Protein AF-A0A662SVP5-F1 (afdb_monomer)

Sequence (171 aa):
MEHVRQPAPNVVELEWSVSGVIDLSAVEENARRVGARVERKGSAATVIYEGKGRAAAYEFTQSRVKARIHLSEPVENLEKLAENQAKIIRDLYLKAAEAPEEPEAERQASEELTSFQKLVVDTARRIWEQEGVPPSARRLARELGYASPTPIYRRAGLSLQQIYQLAGIPS

Solvent-accessible surface area (backbone atoms only — not comparable to full-atom values): 9553 Å² total; per-residue (Å²): 108,78,47,81,46,69,90,42,77,36,34,42,37,37,37,35,59,50,86,41,51,41,40,60,69,43,28,50,52,34,33,51,76,74,71,31,49,72,48,79,58,92,79,32,37,34,39,38,41,83,52,97,63,36,40,36,38,36,38,37,38,47,48,36,41,38,38,41,35,42,43,78,58,66,71,94,51,66,66,65,48,50,55,53,48,53,49,50,44,42,70,57,35,33,70,79,10,52,45,71,80,62,64,90,82,62,86,78,76,80,69,80,66,48,75,64,37,45,51,54,24,54,52,45,33,52,46,26,75,72,67,76,47,85,66,50,59,61,56,50,16,51,76,73,74,36,97,52,40,60,57,49,46,70,71,48,66,47,52,73,66,56,38,28,60,74,36,72,43,89,127

Secondary structure (DSSP, 8-state):
-EEEEEEETTEEEEEEE-SSEE-HHHHHHHHHHTT-EEEEETTEEEEEEEETTEEEEEEE-SSEEEEEEEESS--S-HHHHHHHHHHHIIIIIITTTEE----TTSTTS-S---HHHHHHHHHHHHHHHHHSSPPPHHHHHHHTT-SSSHHIIIII---HHHHHHHHT---

Structure (mmCIF, N/CA/C/O backbone):
data_AF-A0A662SVP5-F1
#
_entry.id   AF-A0A662SVP5-F1
#
loop_
_atom_site.group_PDB
_atom_site.id
_atom_site.type_symbol
_atom_site.label_atom_id
_atom_site.label_alt_id
_atom_site.label_comp_id
_atom_site.label_asym_id
_atom_site.label_entity_id
_atom_site.label_seq_id
_atom_site.pdbx_PDB_ins_code
_atom_site.Cartn_x
_atom_site.Cartn_y
_atom_site.Cartn_z
_atom_site.occupancy
_atom_site.B_iso_or_equiv
_atom_site.auth_seq_id
_atom_site.auth_comp_id
_atom_site.auth_asym_id
_atom_site.auth_atom_id
_atom_site.pdbx_PDB_model_num
ATOM 1 N N . MET A 1 1 ? -18.116 0.691 -0.842 1.00 52.03 1 MET A N 1
ATOM 2 C CA . MET A 1 1 ? -19.151 1.302 0.021 1.00 52.03 1 MET A CA 1
ATOM 3 C C . MET A 1 1 ? -18.741 1.011 1.454 1.00 52.03 1 MET A C 1
ATOM 5 O O . MET A 1 1 ? -18.446 -0.145 1.736 1.00 52.03 1 MET A O 1
ATOM 9 N N . GLU A 1 2 ? -18.601 2.037 2.291 1.00 66.19 2 GLU A N 1
ATOM 10 C CA . GLU A 1 2 ? -18.186 1.888 3.692 1.00 66.19 2 GLU A CA 1
ATOM 11 C C . GLU A 1 2 ? -19.432 1.840 4.583 1.00 66.19 2 GLU A C 1
ATOM 13 O O . GLU A 1 2 ? -20.306 2.701 4.488 1.00 66.19 2 GLU A O 1
ATOM 18 N N . HIS A 1 3 ? -19.533 0.811 5.419 1.00 79.88 3 HIS A N 1
ATOM 19 C CA . HIS A 1 3 ? -20.613 0.628 6.379 1.00 79.88 3 HIS A CA 1
ATOM 20 C C . HIS A 1 3 ? -20.051 0.681 7.795 1.00 79.88 3 HIS A C 1
ATOM 22 O O . HIS A 1 3 ? -19.186 -0.111 8.166 1.00 79.88 3 HIS A O 1
ATOM 28 N N . VAL A 1 4 ? -20.584 1.598 8.601 1.00 84.56 4 VAL A N 1
ATOM 29 C CA . VAL A 1 4 ? -20.254 1.744 10.021 1.00 84.56 4 VAL A CA 1
ATOM 30 C C . VAL A 1 4 ? -21.466 1.336 10.847 1.00 84.56 4 VAL A C 1
ATOM 32 O O . VAL A 1 4 ? -22.580 1.805 10.609 1.00 84.56 4 VAL A O 1
ATOM 35 N N . ARG A 1 5 ? -21.261 0.461 11.831 1.00 85.31 5 ARG A N 1
ATOM 36 C CA . ARG A 1 5 ? -22.298 0.018 12.765 1.00 85.31 5 ARG A CA 1
ATOM 37 C C . ARG A 1 5 ? -21.743 -0.001 14.184 1.00 85.31 5 ARG A C 1
ATOM 39 O O . ARG A 1 5 ? -20.660 -0.516 14.425 1.00 85.31 5 ARG A O 1
ATOM 46 N N . GLN A 1 6 ? -22.514 0.493 15.147 1.00 85.81 6 GLN A N 1
ATOM 47 C CA . GLN A 1 6 ? -22.159 0.449 16.566 1.00 85.81 6 GLN A CA 1
ATOM 48 C C . GLN A 1 6 ? -23.151 -0.451 17.323 1.00 85.81 6 GLN A C 1
ATOM 50 O O . GLN A 1 6 ? -24.180 0.030 17.794 1.00 85.81 6 GLN A O 1
ATOM 55 N N . PRO A 1 7 ? -22.915 -1.776 17.399 1.00 82.25 7 PRO A N 1
ATOM 56 C CA . PRO A 1 7 ? -23.824 -2.699 18.088 1.00 82.25 7 PRO A CA 1
ATOM 57 C C . PRO A 1 7 ? -23.882 -2.498 19.611 1.00 82.25 7 PRO A C 1
ATOM 59 O O . PRO A 1 7 ? -24.862 -2.896 20.235 1.00 82.25 7 PRO A O 1
ATOM 62 N N . ALA A 1 8 ? -22.845 -1.913 20.213 1.00 84.12 8 ALA A N 1
ATOM 63 C CA . ALA A 1 8 ? -22.797 -1.558 21.629 1.00 84.12 8 ALA A CA 1
ATOM 64 C C . ALA A 1 8 ? -21.904 -0.318 21.818 1.00 84.12 8 ALA A C 1
ATOM 66 O O . ALA A 1 8 ? -21.056 -0.068 20.962 1.00 84.12 8 ALA A O 1
ATOM 67 N N . PRO A 1 9 ? -22.011 0.431 22.932 1.00 79.19 9 PRO A N 1
ATOM 68 C CA . PRO A 1 9 ? -21.270 1.685 23.129 1.00 79.19 9 PRO A CA 1
ATOM 69 C C . PRO A 1 9 ? -19.754 1.574 22.892 1.00 79.19 9 PRO A C 1
ATOM 71 O O . PRO A 1 9 ? -19.148 2.471 22.314 1.00 79.19 9 PRO A O 1
ATOM 74 N N . ASN A 1 10 ? -19.172 0.426 23.248 1.00 84.38 10 ASN A N 1
ATOM 75 C CA . ASN A 1 10 ? -17.733 0.157 23.174 1.00 84.38 10 ASN A CA 1
ATOM 76 C C . ASN A 1 10 ? -17.351 -0.828 22.057 1.00 84.38 10 ASN A C 1
ATOM 78 O O . ASN A 1 10 ? -16.223 -1.323 22.025 1.00 84.38 10 ASN A O 1
ATOM 82 N N . VAL A 1 11 ? -18.298 -1.173 21.180 1.00 85.38 11 VAL A N 1
ATOM 83 C CA . VAL A 1 11 ? -18.075 -2.111 20.077 1.00 85.38 11 VAL A CA 1
ATOM 84 C C . VAL A 1 11 ? -18.450 -1.431 18.777 1.00 85.38 11 VAL A C 1
ATOM 86 O O . VAL A 1 11 ? -19.602 -1.047 18.586 1.00 85.38 11 VAL A O 1
ATOM 89 N N . VAL A 1 12 ? -17.480 -1.323 17.878 1.00 86.62 12 VAL A N 1
ATOM 90 C CA . VAL A 1 12 ? -17.667 -0.748 16.546 1.00 86.62 12 VAL A CA 1
ATOM 91 C C . VAL A 1 12 ? -17.381 -1.819 15.506 1.00 86.62 12 VAL A C 1
ATOM 93 O O . VAL A 1 12 ? -16.356 -2.500 15.558 1.00 86.62 12 VAL A O 1
ATOM 96 N N . GLU A 1 13 ? -18.303 -1.974 14.568 1.00 89.06 13 GLU A N 1
ATOM 97 C CA . GLU A 1 13 ? -18.148 -2.795 13.379 1.00 89.06 13 GLU A CA 1
ATOM 98 C C . GLU A 1 13 ? -18.008 -1.878 12.168 1.00 89.06 13 GLU A C 1
ATOM 100 O O . GLU A 1 13 ? -18.826 -0.983 11.945 1.00 89.06 13 GLU A O 1
ATOM 105 N N . LEU A 1 14 ? -16.955 -2.103 11.396 1.00 87.38 14 LEU A N 1
ATOM 106 C CA . LEU A 1 14 ? -16.686 -1.397 10.157 1.00 87.38 14 LEU A CA 1
ATOM 107 C C . LEU A 1 14 ? -16.590 -2.432 9.044 1.00 87.38 14 LEU A C 1
ATOM 109 O O . LEU A 1 14 ? -15.961 -3.474 9.218 1.00 87.38 14 LEU A O 1
ATOM 113 N N . GLU A 1 15 ? -17.189 -2.149 7.903 1.00 87.62 15 GLU A N 1
ATOM 114 C CA . GLU A 1 15 ? -17.035 -2.956 6.699 1.00 87.62 15 GLU A CA 1
ATOM 115 C C . GLU A 1 15 ? -16.744 -2.030 5.530 1.00 87.62 15 GLU A C 1
ATOM 117 O O . GLU A 1 15 ? -17.446 -1.041 5.323 1.00 87.62 15 GLU A O 1
ATOM 122 N N . TRP A 1 16 ? -15.725 -2.358 4.745 1.00 84.94 16 TRP A N 1
ATOM 123 C CA . TRP A 1 16 ? -15.468 -1.656 3.499 1.00 84.94 16 TRP A CA 1
ATOM 124 C C . TRP A 1 16 ? -14.965 -2.600 2.415 1.00 84.94 16 TRP A C 1
ATOM 126 O O . TRP A 1 16 ? -14.350 -3.641 2.660 1.00 84.94 16 TRP A O 1
ATOM 136 N N . SER A 1 17 ? -15.285 -2.230 1.179 1.00 81.31 17 SER A N 1
ATOM 137 C CA . SER A 1 17 ? -14.792 -2.901 -0.021 1.00 81.31 17 SER A CA 1
ATOM 138 C C . SER A 1 17 ? -13.386 -2.409 -0.330 1.00 81.31 17 SER A C 1
ATOM 140 O O . SER A 1 17 ? -13.119 -1.214 -0.209 1.00 81.31 17 SER A O 1
ATOM 142 N N . VAL A 1 18 ? -12.515 -3.312 -0.762 1.00 75.88 18 VAL A N 1
ATOM 143 C CA . VAL A 1 18 ? -11.162 -2.964 -1.206 1.00 75.88 18 VAL A CA 1
ATOM 144 C C . VAL A 1 18 ? -11.133 -3.029 -2.728 1.00 75.88 18 VAL A C 1
ATOM 146 O O . VAL A 1 18 ? -11.745 -3.919 -3.320 1.00 75.88 18 VAL A O 1
ATOM 149 N N . SER A 1 19 ? -10.487 -2.058 -3.370 1.00 66.00 19 SER A N 1
ATOM 150 C CA . SER A 1 19 ? -10.294 -2.059 -4.820 1.00 66.00 19 SER A CA 1
ATOM 151 C C . SER A 1 19 ? -9.188 -3.053 -5.175 1.00 66.00 19 SER A C 1
ATOM 153 O O . SER A 1 19 ? -8.016 -2.763 -4.951 1.00 66.00 19 SER A O 1
ATOM 155 N N . GLY A 1 20 ? -9.567 -4.223 -5.686 1.00 69.00 20 GLY A N 1
ATOM 156 C CA . GLY A 1 20 ? -8.642 -5.272 -6.118 1.00 69.00 20 GLY A CA 1
ATOM 157 C C . GLY A 1 20 ? -8.809 -6.591 -5.365 1.00 69.00 20 GLY A C 1
ATOM 158 O O . GLY A 1 20 ? -9.715 -6.759 -4.544 1.00 69.00 20 GLY A O 1
ATOM 159 N N . VAL A 1 21 ? -7.931 -7.546 -5.682 1.00 75.75 21 VAL A N 1
ATOM 160 C CA . VAL A 1 21 ? -7.889 -8.859 -5.029 1.00 75.75 21 VAL A CA 1
ATOM 161 C C . VAL A 1 21 ? -6.842 -8.828 -3.923 1.00 75.75 21 VAL A C 1
ATOM 163 O O . VAL A 1 21 ? -5.656 -8.640 -4.185 1.00 75.75 21 VAL A O 1
ATOM 166 N N . ILE A 1 22 ? -7.282 -9.031 -2.684 1.00 80.44 22 ILE A N 1
ATOM 167 C CA . ILE A 1 22 ? -6.397 -9.100 -1.522 1.00 80.44 22 ILE A CA 1
ATOM 168 C C . ILE A 1 22 ? -5.687 -10.458 -1.498 1.00 80.44 22 ILE A C 1
ATOM 170 O O . ILE A 1 22 ? -6.337 -11.506 -1.391 1.00 80.44 22 ILE A O 1
ATOM 174 N N . ASP A 1 23 ? -4.354 -10.450 -1.521 1.00 83.00 23 ASP A N 1
ATOM 175 C CA . ASP A 1 23 ? -3.550 -11.631 -1.210 1.00 83.00 23 ASP A CA 1
ATOM 176 C C . ASP A 1 23 ? -3.531 -11.871 0.305 1.00 83.00 23 ASP A C 1
ATOM 178 O O . ASP A 1 23 ? -2.769 -11.273 1.067 1.00 83.00 23 ASP A O 1
ATOM 182 N N . LEU A 1 24 ? -4.377 -12.800 0.749 1.00 84.94 24 LEU A N 1
ATOM 183 C CA . LEU A 1 24 ? -4.489 -13.180 2.157 1.00 84.94 24 LEU A CA 1
ATOM 184 C C . LEU A 1 24 ? -3.170 -13.716 2.744 1.00 84.94 24 LEU A C 1
ATOM 186 O O . LEU A 1 24 ? -2.954 -13.605 3.949 1.00 84.94 24 LEU A O 1
ATOM 190 N N . SER A 1 25 ? -2.277 -14.269 1.920 1.00 85.19 25 SER A N 1
ATOM 191 C CA . SER A 1 25 ? -0.968 -14.763 2.374 1.00 85.19 25 SER A CA 1
ATOM 192 C C . SER A 1 25 ? -0.043 -13.601 2.742 1.00 85.19 25 SER A C 1
ATOM 194 O O . SER A 1 25 ? 0.623 -13.643 3.777 1.00 85.19 25 SER A O 1
ATOM 196 N N . ALA A 1 26 ? -0.061 -12.529 1.946 1.00 82.12 26 ALA A N 1
ATOM 197 C CA . ALA A 1 26 ? 0.668 -11.300 2.242 1.00 82.12 26 ALA A CA 1
ATOM 198 C C . ALA A 1 26 ? 0.097 -10.583 3.481 1.00 82.12 26 ALA A C 1
ATOM 200 O O . ALA A 1 26 ? 0.858 -10.084 4.313 1.00 82.12 26 ALA A O 1
ATOM 201 N N . VAL A 1 27 ? -1.232 -10.595 3.664 1.00 84.00 27 VAL A N 1
ATOM 202 C CA . VAL A 1 27 ? -1.878 -10.090 4.893 1.00 84.00 27 VAL A CA 1
ATOM 203 C C . VAL A 1 27 ? -1.387 -10.847 6.129 1.00 84.00 27 VAL A C 1
ATOM 205 O O . VAL A 1 27 ? -1.035 -10.228 7.135 1.00 84.00 27 VAL A O 1
ATOM 208 N N . GLU A 1 28 ? -1.337 -12.180 6.064 1.00 85.81 28 GLU A N 1
ATOM 209 C CA . GLU A 1 28 ? -0.842 -13.024 7.156 1.00 85.81 28 GLU A CA 1
ATOM 210 C C . GLU A 1 28 ? 0.615 -12.713 7.518 1.00 85.81 28 GLU A C 1
ATOM 212 O O . GLU A 1 28 ? 0.953 -12.607 8.701 1.00 85.81 28 GLU A O 1
ATOM 217 N N . GLU A 1 29 ? 1.478 -12.547 6.515 1.00 83.00 29 GLU A N 1
ATOM 218 C CA . GLU A 1 29 ? 2.883 -12.204 6.728 1.00 83.00 29 GLU A CA 1
ATOM 219 C C . GLU A 1 29 ? 3.028 -10.830 7.395 1.00 83.00 29 GLU A C 1
ATOM 221 O O . GLU A 1 29 ? 3.726 -10.693 8.406 1.00 83.00 29 GLU A O 1
ATOM 226 N N . ASN A 1 30 ? 2.314 -9.828 6.882 1.00 81.12 30 ASN A N 1
ATOM 227 C CA . ASN A 1 30 ? 2.297 -8.480 7.438 1.00 81.12 30 ASN A CA 1
ATOM 228 C C . ASN A 1 30 ? 1.797 -8.460 8.888 1.00 81.12 30 ASN A C 1
ATOM 230 O O . ASN A 1 30 ? 2.395 -7.808 9.747 1.00 81.12 30 ASN A O 1
ATOM 234 N N . ALA A 1 31 ? 0.756 -9.233 9.195 1.00 84.06 31 ALA A N 1
ATOM 235 C CA . ALA A 1 31 ? 0.230 -9.341 10.546 1.00 84.06 31 ALA A CA 1
ATOM 236 C C . ALA A 1 31 ? 1.228 -9.959 11.536 1.00 84.06 31 ALA A C 1
ATOM 238 O O . ALA A 1 31 ? 1.385 -9.448 12.648 1.00 84.06 31 ALA A O 1
ATOM 239 N N . ARG A 1 32 ? 1.983 -10.984 11.122 1.00 82.06 32 ARG A N 1
ATOM 240 C CA . ARG A 1 32 ? 3.058 -11.552 11.954 1.00 82.06 32 ARG A CA 1
ATOM 241 C C . ARG A 1 32 ? 4.174 -10.542 12.227 1.00 82.06 32 ARG A C 1
ATOM 243 O O . ARG A 1 32 ? 4.681 -10.504 13.346 1.00 82.06 32 ARG A O 1
ATOM 250 N N . ARG A 1 33 ? 4.533 -9.698 11.250 1.00 81.50 33 ARG A N 1
ATOM 251 C CA . ARG A 1 33 ? 5.577 -8.661 11.410 1.00 81.50 33 ARG A CA 1
ATOM 252 C C . ARG A 1 33 ? 5.228 -7.627 12.480 1.00 81.50 33 ARG A C 1
ATOM 254 O O . ARG A 1 33 ? 6.119 -7.160 13.181 1.00 81.50 33 ARG A O 1
ATOM 261 N N . VAL A 1 34 ? 3.946 -7.296 12.632 1.00 77.19 34 VAL A N 1
ATOM 262 C CA . VAL A 1 34 ? 3.466 -6.360 13.667 1.00 77.19 34 VAL A CA 1
ATOM 263 C C . VAL A 1 34 ? 3.088 -7.052 14.984 1.00 77.19 34 VAL A C 1
ATOM 265 O O . VAL A 1 34 ? 2.552 -6.409 15.884 1.00 77.19 34 VAL A O 1
ATOM 268 N N . GLY A 1 35 ? 3.365 -8.356 15.111 1.00 79.19 35 GLY A N 1
ATOM 269 C CA . GLY A 1 35 ? 3.079 -9.142 16.313 1.00 79.19 35 GLY A CA 1
ATOM 270 C C . GLY A 1 35 ? 1.594 -9.445 16.533 1.00 79.19 35 GLY A C 1
ATOM 271 O O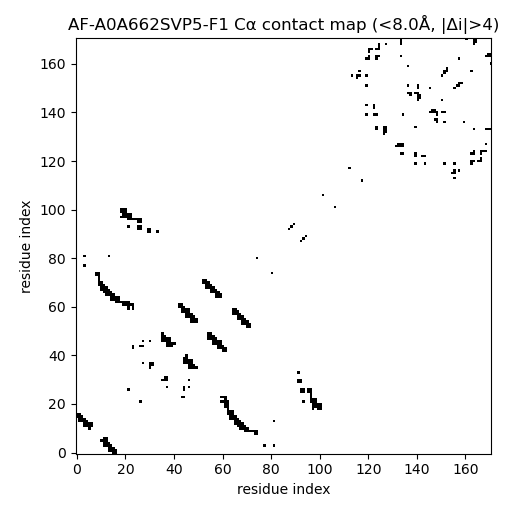 . GLY A 1 35 ? 1.208 -9.795 17.646 1.00 79.19 35 GLY A O 1
ATOM 272 N N . ALA A 1 36 ? 0.755 -9.307 15.502 1.00 84.25 36 ALA A N 1
ATOM 273 C CA . ALA A 1 36 ? -0.654 -9.672 15.571 1.00 84.25 36 ALA A CA 1
ATOM 274 C C . ALA A 1 36 ? -0.839 -11.185 15.379 1.00 84.25 36 ALA A C 1
ATOM 276 O O . ALA A 1 36 ? -0.088 -11.849 14.656 1.00 84.25 36 ALA A O 1
ATOM 277 N N . ARG A 1 37 ? -1.871 -11.742 16.016 1.00 88.00 37 ARG A N 1
ATOM 278 C CA . ARG A 1 37 ? -2.260 -13.141 15.821 1.00 88.00 37 ARG A CA 1
ATOM 279 C C . ARG A 1 37 ? -3.097 -13.249 14.554 1.00 88.00 37 ARG A C 1
ATOM 281 O O . ARG A 1 37 ? -3.911 -12.375 14.285 1.00 88.00 37 ARG A O 1
ATOM 288 N N . VAL A 1 38 ? -2.937 -14.332 13.799 1.00 88.56 38 VAL A N 1
ATOM 289 C CA . VAL A 1 38 ? -3.735 -14.566 12.591 1.00 88.56 38 VAL A CA 1
ATOM 290 C C . VAL A 1 38 ? -4.388 -15.933 12.637 1.00 88.56 38 VAL A C 1
ATOM 292 O O . VAL A 1 38 ? -3.746 -16.919 12.996 1.00 88.56 38 VAL A O 1
ATOM 295 N N . GLU A 1 39 ? -5.659 -15.988 12.260 1.00 90.81 39 GLU A N 1
ATOM 296 C CA . GLU A 1 39 ? -6.429 -17.217 12.109 1.00 90.81 39 GLU A CA 1
ATOM 297 C C . GLU A 1 39 ? -6.966 -17.304 10.683 1.00 90.81 39 GLU A C 1
ATOM 299 O O . GLU A 1 39 ? -7.705 -16.429 10.237 1.00 90.81 39 GLU A O 1
ATOM 304 N N . ARG A 1 40 ? -6.617 -18.368 9.956 1.00 85.12 40 ARG A N 1
ATOM 305 C CA . ARG A 1 40 ? -7.143 -18.610 8.610 1.00 85.12 40 ARG A CA 1
ATOM 306 C C . ARG A 1 40 ? -8.309 -19.589 8.675 1.00 85.12 40 ARG A C 1
ATOM 308 O O . ARG A 1 40 ? -8.165 -20.687 9.215 1.00 85.12 40 ARG A O 1
ATOM 315 N N . LYS A 1 41 ? -9.457 -19.215 8.107 1.00 85.69 41 LYS A N 1
ATOM 316 C CA . LYS A 1 41 ? -10.643 -20.079 7.991 1.00 85.69 41 LYS A CA 1
ATOM 317 C C . LYS A 1 41 ? -11.186 -20.010 6.567 1.00 85.69 41 LYS A C 1
ATOM 319 O O . LYS A 1 41 ? -11.845 -19.050 6.184 1.00 85.69 41 LYS A O 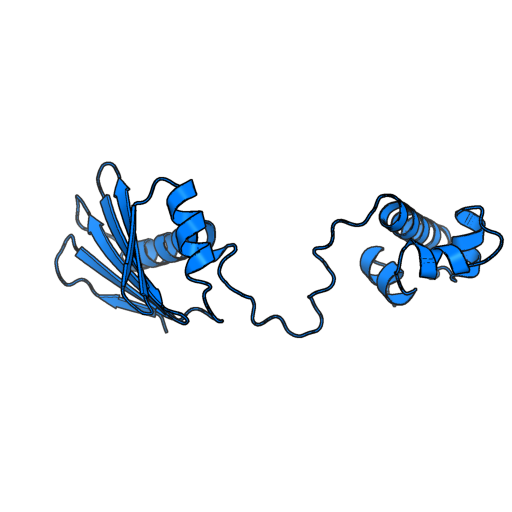1
ATOM 324 N N . GLY A 1 42 ? -10.906 -21.045 5.774 1.00 84.44 42 GLY A N 1
ATOM 325 C CA . GLY A 1 42 ? -11.346 -21.116 4.379 1.00 84.44 42 GLY A CA 1
ATOM 326 C C . GLY A 1 42 ? -10.793 -19.959 3.540 1.00 84.44 42 GLY A C 1
ATOM 327 O O . GLY A 1 42 ? -9.579 -19.812 3.407 1.00 84.44 42 GLY A O 1
ATOM 328 N N . SER A 1 43 ? -11.693 -19.147 2.981 1.00 83.69 43 SER A N 1
ATOM 329 C CA . SER A 1 43 ? -11.386 -17.991 2.126 1.00 83.69 43 SER A CA 1
ATOM 330 C C . SER A 1 43 ? -11.230 -16.668 2.888 1.00 83.69 43 SER A C 1
ATOM 332 O O . SER A 1 43 ? -11.264 -15.607 2.264 1.00 83.69 43 SER A O 1
ATOM 334 N N . ALA A 1 44 ? -11.106 -16.715 4.216 1.00 89.06 44 ALA A N 1
ATOM 335 C CA . ALA A 1 44 ? -10.918 -15.542 5.058 1.00 89.06 44 ALA A CA 1
ATOM 336 C C . ALA A 1 44 ? -9.687 -15.687 5.964 1.00 89.06 44 ALA A C 1
ATOM 338 O O . ALA A 1 44 ? -9.386 -16.777 6.467 1.00 89.06 44 ALA A O 1
ATOM 339 N N . ALA A 1 45 ? -9.001 -14.568 6.188 1.00 88.88 45 ALA A N 1
ATOM 340 C CA . ALA A 1 45 ? -7.937 -14.432 7.175 1.00 88.88 45 ALA A CA 1
ATOM 341 C C . ALA A 1 45 ? -8.367 -13.419 8.240 1.00 88.88 45 ALA A C 1
ATOM 343 O O . ALA A 1 45 ? -8.670 -12.272 7.924 1.00 88.88 45 ALA A O 1
ATOM 344 N N . THR A 1 46 ? -8.398 -13.828 9.503 1.00 91.81 46 THR A N 1
ATOM 345 C CA . THR A 1 46 ? -8.742 -12.962 10.632 1.00 91.81 46 THR A CA 1
ATOM 346 C C . THR A 1 46 ? -7.476 -12.566 11.378 1.00 91.81 46 THR A C 1
ATOM 348 O O . THR A 1 46 ? -6.826 -13.408 11.994 1.00 91.81 46 THR A O 1
ATOM 351 N N . VAL A 1 47 ? -7.133 -11.283 11.351 1.00 88.38 47 VAL A N 1
ATOM 352 C CA . VAL A 1 47 ? -6.029 -10.701 12.115 1.00 88.38 47 VAL A CA 1
ATOM 353 C C . VAL A 1 47 ? -6.567 -10.146 13.426 1.00 88.38 47 VAL A C 1
ATOM 355 O O . VAL A 1 47 ? -7.432 -9.274 13.436 1.00 88.38 47 VAL A O 1
ATOM 358 N N . ILE A 1 48 ? -6.040 -10.639 14.537 1.00 88.00 48 ILE A N 1
ATOM 359 C CA . ILE A 1 48 ? -6.407 -10.240 15.889 1.00 88.00 48 ILE A CA 1
ATOM 360 C C . ILE A 1 48 ? -5.252 -9.431 16.469 1.00 88.00 48 ILE A C 1
ATOM 362 O O . ILE A 1 48 ? -4.137 -9.931 16.649 1.00 88.00 48 ILE A O 1
ATOM 366 N N . TYR A 1 49 ? -5.538 -8.171 16.769 1.00 83.19 49 TYR A N 1
ATOM 367 C CA . TYR A 1 49 ? -4.628 -7.258 17.436 1.00 83.19 49 TYR A CA 1
ATOM 368 C C . TYR A 1 49 ? -5.130 -6.969 18.851 1.00 83.19 49 TYR A C 1
ATOM 370 O O . TYR A 1 49 ? -6.208 -6.400 19.034 1.00 83.19 49 TYR A O 1
ATOM 378 N N . GLU A 1 50 ? -4.318 -7.314 19.847 1.00 81.00 50 GLU A N 1
ATOM 379 C CA . GLU A 1 50 ? -4.567 -7.013 21.256 1.00 81.00 50 GLU A CA 1
ATOM 380 C C . GLU A 1 50 ? -3.539 -5.982 21.731 1.00 81.00 50 GLU A C 1
ATOM 382 O O . GLU A 1 50 ? -2.356 -6.276 21.897 1.00 81.00 50 GLU A O 1
ATOM 387 N N . GLY A 1 51 ? -3.985 -4.739 21.907 1.00 73.44 51 GLY A N 1
ATOM 388 C CA . GLY A 1 51 ? -3.174 -3.649 22.442 1.00 73.44 51 GLY A CA 1
ATOM 389 C C . GLY A 1 51 ? -3.628 -3.238 23.842 1.00 73.44 51 GLY A C 1
ATOM 390 O O . GLY A 1 51 ? -4.720 -3.580 24.295 1.00 73.44 51 GLY A O 1
ATOM 391 N N . LYS A 1 52 ? -2.813 -2.428 24.528 1.00 61.75 52 LYS A N 1
ATOM 392 C CA . LYS A 1 52 ? -3.209 -1.807 25.803 1.00 61.75 52 LYS A CA 1
ATOM 393 C C . LYS A 1 52 ? -4.393 -0.856 25.561 1.00 61.75 52 LYS A C 1
ATOM 395 O O . LYS A 1 52 ? -4.197 0.236 25.041 1.00 61.75 52 LYS A O 1
ATOM 400 N N . GLY A 1 53 ? -5.607 -1.293 25.904 1.00 67.81 53 GLY A N 1
ATOM 401 C CA . GLY A 1 53 ? -6.843 -0.497 25.817 1.00 67.81 53 GLY A CA 1
ATOM 402 C C . GLY A 1 53 ? -7.704 -0.718 24.567 1.00 67.81 53 GLY A C 1
ATOM 403 O O . GLY A 1 53 ? -8.763 -0.106 24.446 1.00 67.81 53 GLY A O 1
ATOM 404 N N . ARG A 1 54 ? -7.300 -1.597 23.639 1.00 76.12 54 ARG A N 1
ATOM 405 C CA . ARG A 1 54 ? -8.127 -1.948 22.473 1.00 76.12 54 ARG A CA 1
ATOM 406 C C . ARG A 1 54 ? -7.863 -3.369 21.997 1.00 76.12 54 ARG A C 1
ATOM 408 O O . ARG A 1 54 ? -6.707 -3.773 21.877 1.00 76.12 54 ARG A O 1
ATOM 415 N N . ALA A 1 55 ? -8.929 -4.078 21.658 1.00 83.38 55 ALA A N 1
ATOM 416 C CA . ALA A 1 55 ? -8.857 -5.342 20.940 1.00 83.38 55 ALA A CA 1
ATOM 417 C C . ALA A 1 55 ? -9.572 -5.171 19.601 1.00 83.38 55 ALA A C 1
ATOM 419 O O . ALA A 1 55 ? -10.721 -4.734 19.560 1.00 83.38 55 ALA A O 1
ATOM 420 N N . ALA A 1 56 ? -8.893 -5.475 18.503 1.00 85.62 56 ALA A N 1
ATOM 421 C CA . ALA A 1 56 ? -9.461 -5.370 17.169 1.00 85.62 56 ALA A CA 1
ATOM 422 C C . ALA A 1 56 ? -9.286 -6.690 16.425 1.00 85.62 56 ALA A C 1
ATOM 424 O O . ALA A 1 56 ? -8.191 -7.246 16.385 1.00 85.62 56 ALA A O 1
ATOM 425 N N . ALA A 1 57 ? -10.372 -7.170 15.832 1.00 88.25 57 ALA A N 1
ATOM 426 C CA . ALA A 1 57 ? -10.376 -8.307 14.931 1.00 88.25 57 ALA A CA 1
ATOM 427 C C . ALA A 1 57 ? -10.703 -7.805 13.524 1.00 88.25 57 ALA A C 1
ATOM 429 O O . ALA A 1 57 ? -11.768 -7.233 13.297 1.00 88.25 57 ALA A O 1
ATOM 430 N N . TYR A 1 58 ? -9.783 -8.011 12.593 1.00 87.88 58 TYR A N 1
ATOM 431 C CA . TYR A 1 58 ? -9.928 -7.647 11.192 1.00 87.88 58 TYR A CA 1
ATOM 432 C C . TYR A 1 58 ? -10.064 -8.920 10.370 1.00 87.88 58 TYR A C 1
ATOM 434 O O . TYR A 1 58 ? -9.129 -9.707 10.278 1.00 87.88 58 TYR A O 1
ATOM 442 N N . GLU A 1 59 ? -11.229 -9.142 9.789 1.00 90.44 59 GLU A N 1
ATOM 443 C CA . GLU A 1 59 ? -11.484 -10.228 8.858 1.00 90.44 59 GLU A CA 1
ATOM 444 C C . GLU A 1 59 ? -11.261 -9.734 7.429 1.00 90.44 59 GLU A C 1
ATOM 446 O O . GLU A 1 59 ? -11.945 -8.832 6.945 1.00 90.44 59 GLU A O 1
ATOM 451 N N . PHE A 1 60 ? -10.284 -10.334 6.763 1.00 87.00 60 PHE A N 1
ATOM 452 C CA . PHE A 1 60 ? -9.928 -10.080 5.380 1.00 87.00 60 PHE A CA 1
ATOM 453 C C . PHE A 1 60 ? -10.495 -11.187 4.503 1.00 87.00 60 PHE A C 1
ATOM 455 O O . PHE A 1 60 ? -10.258 -12.374 4.736 1.00 87.00 60 PHE A O 1
ATOM 462 N N . THR A 1 61 ? -11.204 -10.784 3.459 1.00 86.31 61 THR A N 1
ATOM 463 C CA . THR A 1 61 ? -11.600 -11.635 2.334 1.00 86.31 61 THR A CA 1
ATOM 464 C C . THR A 1 61 ? -10.973 -11.074 1.062 1.00 86.31 61 THR A C 1
ATOM 466 O O . THR A 1 61 ? -10.399 -9.991 1.086 1.00 86.31 61 THR A O 1
ATOM 469 N N . GLN A 1 62 ? -11.092 -11.767 -0.068 1.00 81.69 62 GLN A N 1
ATOM 470 C CA . GLN A 1 62 ? -10.457 -11.328 -1.316 1.00 81.69 62 GLN A CA 1
ATOM 471 C C . GLN A 1 62 ? -10.870 -9.926 -1.797 1.00 81.69 62 GLN A C 1
ATOM 473 O O . GLN A 1 62 ? -10.111 -9.329 -2.543 1.00 81.69 62 GLN A O 1
ATOM 478 N N . SER A 1 63 ? -12.030 -9.392 -1.403 1.00 81.69 63 SER A N 1
ATOM 479 C CA . SER A 1 63 ? -12.527 -8.090 -1.893 1.00 81.69 63 SER A CA 1
ATOM 480 C C . SER A 1 63 ? -13.105 -7.181 -0.806 1.00 81.69 63 SER A C 1
ATOM 482 O O . SER A 1 63 ? -13.613 -6.092 -1.092 1.00 81.69 63 SER A O 1
ATOM 484 N N . ARG A 1 64 ? -13.072 -7.617 0.457 1.00 85.62 64 ARG A N 1
ATOM 485 C CA . ARG A 1 64 ? -13.644 -6.871 1.583 1.00 85.62 64 ARG A CA 1
ATOM 486 C C . ARG A 1 64 ? -12.835 -7.061 2.844 1.00 85.62 64 ARG A C 1
ATOM 488 O O . ARG A 1 64 ? -12.299 -8.145 3.088 1.00 85.62 64 ARG A O 1
ATOM 495 N N . VAL A 1 65 ? -12.865 -6.026 3.672 1.00 86.69 65 VAL A N 1
ATOM 496 C CA . VAL A 1 65 ? -12.363 -6.068 5.039 1.00 86.69 65 VAL A CA 1
ATOM 497 C C . VAL A 1 65 ? -13.495 -5.730 5.989 1.00 86.69 65 VAL A C 1
ATOM 499 O O . VAL A 1 65 ? -14.228 -4.759 5.789 1.00 86.69 65 VAL A O 1
ATOM 502 N N . LYS A 1 66 ? -13.623 -6.541 7.034 1.00 89.62 66 LYS A N 1
ATOM 503 C CA . LYS A 1 66 ? -14.544 -6.314 8.137 1.00 89.62 66 LYS A CA 1
ATOM 504 C C . LYS A 1 66 ? -13.754 -6.179 9.428 1.00 89.62 66 LYS A C 1
ATOM 506 O O . LYS A 1 66 ? -13.077 -7.110 9.847 1.00 89.62 66 LYS A O 1
ATOM 511 N N . ALA A 1 67 ? -13.845 -5.029 10.077 1.00 86.75 67 ALA A N 1
ATOM 512 C CA . ALA A 1 67 ? -13.238 -4.783 11.373 1.00 86.75 67 ALA A CA 1
ATOM 513 C C . ALA A 1 67 ? -14.295 -4.869 12.473 1.00 86.75 67 ALA A C 1
ATOM 515 O O . ALA A 1 67 ? -15.366 -4.273 12.368 1.00 86.75 67 ALA A O 1
ATOM 516 N N . ARG A 1 68 ? -13.972 -5.557 13.563 1.00 88.44 68 ARG A N 1
ATOM 517 C CA . ARG A 1 68 ? -14.719 -5.517 14.817 1.00 88.44 68 ARG A CA 1
ATOM 518 C C . ARG A 1 68 ? -13.789 -5.060 15.925 1.00 88.44 68 ARG A C 1
ATOM 520 O O . ARG A 1 68 ? -12.801 -5.724 16.234 1.00 88.44 68 ARG A O 1
ATOM 527 N N . ILE A 1 69 ? -14.107 -3.917 16.512 1.00 85.56 69 ILE A N 1
ATOM 528 C CA . ILE A 1 69 ? -13.219 -3.192 17.412 1.00 85.56 69 ILE A CA 1
ATOM 529 C C . ILE A 1 69 ? -13.901 -3.068 18.763 1.00 85.56 69 ILE A C 1
ATOM 531 O O . ILE A 1 69 ? -14.992 -2.515 18.873 1.00 85.56 69 ILE A O 1
ATOM 535 N N . HIS A 1 70 ? -13.233 -3.588 19.782 1.00 84.75 70 HIS A N 1
ATOM 536 C CA . HIS A 1 70 ? -13.588 -3.461 21.182 1.00 84.75 70 HIS A CA 1
ATOM 537 C C . HIS A 1 70 ? -12.692 -2.403 21.821 1.00 84.75 70 HIS A C 1
ATOM 539 O O . HIS A 1 70 ? -11.460 -2.505 21.794 1.00 84.75 70 HIS A O 1
ATOM 545 N N . LEU A 1 71 ? -13.323 -1.386 22.390 1.00 82.69 71 LEU A N 1
ATOM 546 C CA . LEU A 1 71 ? -12.657 -0.228 22.971 1.00 82.69 71 LEU A CA 1
ATOM 547 C C . LEU A 1 71 ? -12.855 -0.213 24.483 1.00 82.69 71 LEU A C 1
ATOM 549 O O . LEU A 1 71 ? -13.869 -0.692 24.990 1.00 82.69 71 LEU A O 1
ATOM 553 N N . SER A 1 72 ? -11.881 0.328 25.210 1.00 80.50 72 SER A N 1
ATOM 554 C CA . SER A 1 72 ? -12.013 0.527 26.656 1.00 80.50 72 SER A CA 1
ATOM 555 C C . SER A 1 72 ? -13.060 1.586 27.007 1.00 80.50 72 SER A C 1
ATOM 557 O O . SER A 1 72 ? -13.680 1.497 28.062 1.00 80.50 72 SER A O 1
ATOM 559 N N . GLU A 1 73 ? -13.270 2.558 26.119 1.00 79.19 73 GLU A N 1
ATOM 560 C CA . GLU A 1 73 ? -14.178 3.689 26.304 1.00 79.19 73 GLU A CA 1
ATOM 561 C C . GLU A 1 73 ? -15.014 3.936 25.035 1.00 79.19 73 GLU A C 1
ATOM 563 O O . GLU A 1 73 ? -14.582 3.562 23.935 1.00 79.19 73 GLU A O 1
ATOM 568 N N . PRO A 1 74 ? -16.202 4.558 25.162 1.00 77.00 74 PRO A N 1
ATOM 569 C CA . PRO A 1 74 ? -17.017 4.941 24.019 1.00 77.00 74 PRO A CA 1
ATOM 570 C C . PRO A 1 74 ? -16.294 5.951 23.125 1.00 77.00 74 PRO A C 1
ATOM 572 O O . PRO A 1 74 ? -15.518 6.786 23.583 1.00 77.00 74 PRO A O 1
ATOM 575 N N . VAL A 1 75 ? -16.589 5.901 21.832 1.00 75.69 75 VAL A N 1
ATOM 576 C CA . VAL A 1 75 ? -15.971 6.775 20.828 1.00 75.69 75 VAL A CA 1
ATOM 577 C C . VAL A 1 75 ? -16.833 8.007 20.630 1.00 75.69 75 VAL A C 1
ATOM 579 O O . VAL A 1 75 ? -18.014 7.881 20.322 1.00 75.69 75 VAL A O 1
ATOM 582 N N . GLU A 1 76 ? -16.233 9.191 20.724 1.00 75.62 76 GLU A N 1
ATOM 583 C CA . GLU A 1 76 ? -16.938 10.455 20.475 1.00 75.62 76 GLU A CA 1
ATOM 584 C C . GLU A 1 76 ? -17.194 10.712 18.981 1.00 75.62 76 GLU A C 1
ATOM 586 O O . GLU A 1 76 ? -18.174 11.357 18.621 1.00 75.62 76 GLU A O 1
ATOM 591 N N . ASN A 1 77 ? -16.329 10.198 18.096 1.00 83.62 77 ASN A N 1
ATOM 592 C CA . ASN A 1 77 ? -16.450 10.361 16.647 1.00 83.62 77 ASN A CA 1
ATOM 593 C C . ASN A 1 77 ? -16.151 9.053 15.888 1.00 83.62 77 ASN A C 1
ATOM 595 O O . ASN A 1 77 ? -14.995 8.651 15.724 1.00 83.62 77 ASN A O 1
ATOM 599 N N . LEU A 1 78 ? -17.217 8.396 15.421 1.00 80.12 78 LEU A N 1
ATOM 600 C CA . LEU A 1 78 ? -17.149 7.129 14.688 1.00 80.12 78 LEU A CA 1
ATOM 601 C C . LEU A 1 78 ? -16.511 7.266 13.299 1.00 80.12 78 LEU A C 1
ATOM 603 O O . LEU A 1 78 ? -15.821 6.345 12.872 1.00 80.12 78 LEU A O 1
ATOM 607 N N . GLU A 1 79 ? -16.695 8.398 12.617 1.00 79.44 79 GLU A N 1
ATOM 608 C CA . GLU A 1 79 ? -16.113 8.650 11.288 1.00 79.44 79 GLU A CA 1
ATOM 609 C C . GLU A 1 79 ? -14.592 8.751 11.383 1.00 79.44 79 GLU A C 1
ATOM 611 O O . GLU A 1 79 ? -13.865 8.034 10.700 1.00 79.44 79 GLU A O 1
ATOM 616 N N . LYS A 1 80 ? -14.097 9.541 12.342 1.00 80.56 80 LYS A N 1
ATOM 617 C CA . LYS A 1 80 ? -12.661 9.659 12.614 1.00 80.56 80 LYS A CA 1
ATOM 618 C C . LYS A 1 80 ? -12.051 8.322 13.037 1.00 80.56 80 LYS A C 1
ATOM 620 O O . LYS A 1 80 ? -10.887 8.046 12.740 1.00 80.56 80 LYS A O 1
ATOM 625 N N . LEU A 1 81 ? -12.798 7.482 13.758 1.00 81.56 81 LEU A N 1
ATOM 626 C CA . LEU A 1 81 ? -12.351 6.120 14.039 1.00 81.56 81 LEU A CA 1
ATOM 627 C C . LEU A 1 81 ? -12.259 5.311 12.742 1.00 81.56 81 LEU A C 1
ATOM 629 O O . LEU A 1 81 ? -11.219 4.704 12.513 1.00 81.56 81 LEU A O 1
ATOM 633 N N . ALA A 1 82 ? -13.293 5.321 11.901 1.00 79.75 82 ALA A N 1
ATOM 634 C CA . ALA A 1 82 ? -13.306 4.589 10.638 1.00 79.75 82 ALA A CA 1
ATOM 635 C C . ALA A 1 82 ? -12.124 4.975 9.732 1.00 79.75 82 ALA A C 1
ATOM 637 O O . ALA A 1 82 ? -11.377 4.091 9.313 1.00 79.75 82 ALA A O 1
ATOM 638 N N . GLU A 1 83 ? -11.867 6.272 9.543 1.00 79.69 83 GLU A N 1
ATOM 639 C CA . GLU A 1 83 ? -10.729 6.782 8.762 1.00 79.69 83 GLU A CA 1
ATOM 640 C C . GLU A 1 83 ? -9.378 6.294 9.304 1.00 79.69 83 GLU A C 1
ATOM 642 O O . GLU A 1 83 ? -8.515 5.822 8.558 1.00 79.69 83 GLU A O 1
ATOM 647 N N . ASN A 1 84 ? -9.189 6.366 10.626 1.00 81.81 84 ASN A N 1
ATOM 648 C CA . ASN A 1 84 ? -7.957 5.901 11.259 1.00 81.81 84 ASN A CA 1
ATOM 649 C C . ASN A 1 84 ? -7.755 4.395 11.072 1.00 81.81 84 ASN A C 1
ATOM 651 O O . ASN A 1 84 ? -6.628 3.945 10.868 1.00 81.81 84 ASN A O 1
ATOM 655 N N . GLN A 1 85 ? -8.831 3.612 11.143 1.00 82.81 85 GLN A N 1
ATOM 656 C CA . GLN A 1 85 ? -8.761 2.164 10.970 1.00 82.81 85 GLN A CA 1
ATOM 657 C C . GLN A 1 85 ? -8.503 1.789 9.515 1.00 82.81 85 GLN A C 1
ATOM 659 O O . GLN A 1 85 ? -7.647 0.944 9.261 1.00 82.81 85 GLN A O 1
ATOM 664 N N . ALA A 1 86 ? -9.143 2.470 8.564 1.00 78.19 86 ALA A N 1
ATOM 665 C CA . ALA A 1 86 ? -8.855 2.316 7.144 1.00 78.19 86 ALA A CA 1
ATOM 666 C C . ALA A 1 86 ? -7.371 2.586 6.851 1.00 78.19 86 ALA A C 1
ATOM 668 O O . ALA A 1 86 ? -6.713 1.777 6.195 1.00 78.19 86 ALA A O 1
ATOM 669 N N . LYS A 1 87 ? -6.809 3.658 7.426 1.00 77.56 87 LYS A N 1
ATOM 670 C CA . LYS A 1 87 ? -5.384 3.981 7.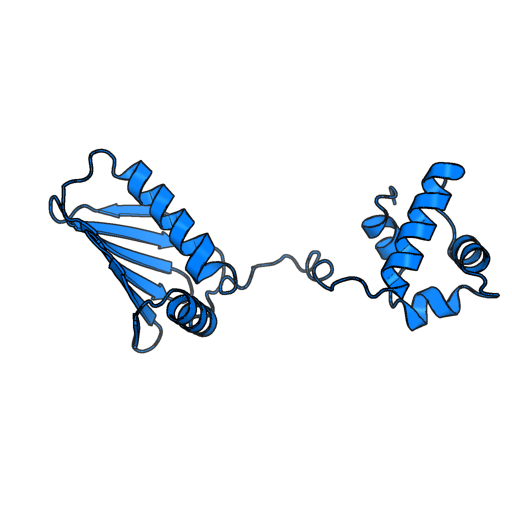291 1.00 77.56 87 LYS A CA 1
ATOM 671 C C . LYS A 1 87 ? -4.475 2.907 7.890 1.00 77.56 87 LYS A C 1
ATOM 673 O O . LYS A 1 87 ? -3.547 2.464 7.223 1.00 77.56 87 LYS A O 1
ATOM 678 N N . ILE A 1 88 ? -4.747 2.458 9.118 1.00 79.88 88 ILE A N 1
ATOM 679 C CA . ILE A 1 88 ? -3.968 1.392 9.771 1.00 79.88 88 ILE A CA 1
ATOM 680 C C . ILE A 1 88 ? -3.989 0.120 8.925 1.00 79.88 88 ILE A C 1
ATOM 682 O O . ILE A 1 88 ? -2.947 -0.500 8.724 1.00 79.88 88 ILE A O 1
ATOM 686 N N . ILE A 1 89 ? -5.161 -0.269 8.422 1.00 80.06 89 ILE A N 1
ATOM 687 C CA . ILE A 1 89 ? -5.291 -1.480 7.619 1.00 80.06 89 ILE A CA 1
ATOM 688 C C . ILE A 1 89 ? -4.529 -1.351 6.305 1.00 80.06 89 ILE A C 1
ATOM 690 O O . ILE A 1 89 ? -3.785 -2.269 5.948 1.00 80.06 89 ILE A O 1
ATOM 694 N N . ARG A 1 90 ? -4.655 -0.207 5.630 1.00 77.25 90 ARG A N 1
ATOM 695 C CA . ARG A 1 90 ? -3.936 0.057 4.388 1.00 77.25 90 ARG A CA 1
ATOM 696 C C . ARG A 1 90 ? -2.423 0.024 4.591 1.00 77.25 90 ARG A C 1
ATOM 698 O O . ARG A 1 90 ? -1.725 -0.705 3.894 1.00 77.25 90 ARG A O 1
ATOM 705 N N . ASP A 1 91 ? -1.932 0.748 5.590 1.00 75.81 91 ASP A N 1
ATOM 706 C CA . ASP A 1 91 ? -0.499 0.932 5.819 1.00 75.81 91 ASP A CA 1
ATOM 707 C C . ASP A 1 91 ? 0.181 -0.320 6.392 1.00 75.81 91 ASP A C 1
ATOM 709 O O . ASP A 1 91 ? 1.339 -0.587 6.058 1.00 75.81 91 ASP A O 1
ATOM 713 N N . LEU A 1 92 ? -0.509 -1.077 7.255 1.00 75.62 92 LEU A N 1
ATOM 714 C CA . LEU A 1 92 ? 0.084 -2.221 7.955 1.00 75.62 92 LEU A CA 1
ATOM 715 C C . LEU A 1 92 ? -0.213 -3.561 7.297 1.00 75.62 92 LEU A C 1
ATOM 717 O O . LEU A 1 92 ? 0.683 -4.395 7.244 1.00 75.62 92 LEU A O 1
ATOM 721 N N . TYR A 1 93 ? -1.442 -3.794 6.834 1.00 73.69 93 TYR A N 1
ATOM 722 C CA . TYR A 1 93 ? -1.867 -5.123 6.387 1.00 73.69 93 TYR A CA 1
ATOM 723 C C . TYR A 1 93 ? -1.974 -5.224 4.865 1.00 73.69 93 TYR A C 1
ATOM 725 O O . TYR A 1 93 ? -1.614 -6.264 4.312 1.00 73.69 93 TYR A O 1
ATOM 733 N N . LEU A 1 94 ? -2.399 -4.152 4.187 1.00 72.88 94 LEU A N 1
ATOM 734 C CA . LEU A 1 94 ? -2.670 -4.169 2.745 1.00 72.88 94 LEU A CA 1
ATOM 735 C C . LEU A 1 94 ? -1.555 -3.600 1.862 1.00 72.88 94 LEU A C 1
ATOM 737 O O . LEU A 1 94 ? -1.545 -3.891 0.672 1.00 72.88 94 LEU A O 1
ATOM 741 N N . LYS A 1 95 ? -0.570 -2.885 2.419 1.00 69.06 95 LYS A N 1
ATOM 742 C CA . LYS A 1 95 ? 0.513 -2.208 1.674 1.00 69.06 95 LYS A CA 1
ATOM 743 C C . LYS A 1 95 ? 1.274 -3.090 0.667 1.00 69.06 95 LYS A C 1
ATOM 745 O O . LYS A 1 95 ? 1.830 -2.565 -0.289 1.00 69.06 95 LYS A O 1
ATOM 750 N N . ALA A 1 96 ? 1.313 -4.404 0.889 1.00 61.50 96 ALA A N 1
ATOM 751 C CA . ALA A 1 96 ? 1.874 -5.394 -0.040 1.00 61.50 96 ALA A CA 1
ATOM 752 C C . ALA A 1 96 ? 0.865 -6.484 -0.461 1.00 61.50 96 ALA A C 1
ATOM 754 O O . ALA A 1 96 ? 1.234 -7.406 -1.179 1.00 61.50 96 ALA A O 1
ATOM 755 N N . ALA A 1 97 ? -0.374 -6.416 0.038 1.00 58.03 97 ALA A N 1
ATOM 756 C CA . ALA A 1 97 ? -1.405 -7.434 -0.158 1.00 58.03 97 ALA A CA 1
ATOM 757 C C . ALA A 1 97 ? -2.538 -6.983 -1.087 1.00 58.03 97 ALA A C 1
ATOM 759 O O . ALA A 1 97 ? -3.253 -7.827 -1.620 1.00 58.03 97 ALA A O 1
ATOM 760 N N . GLU A 1 98 ? -2.711 -5.678 -1.297 1.00 57.47 98 GLU A N 1
ATOM 761 C CA . GLU A 1 98 ? -3.432 -5.175 -2.461 1.00 57.47 98 GLU A CA 1
ATOM 762 C C . GLU A 1 98 ? -2.595 -5.541 -3.689 1.00 57.47 98 GLU A C 1
ATOM 764 O O . GLU A 1 98 ? -1.585 -4.899 -3.968 1.00 57.47 98 GLU A O 1
ATOM 769 N N . ALA A 1 99 ? -2.981 -6.602 -4.405 1.00 47.03 99 ALA A N 1
ATOM 770 C CA . ALA A 1 99 ? -2.572 -6.719 -5.792 1.00 47.03 99 ALA A CA 1
ATOM 771 C C . ALA A 1 99 ? -3.245 -5.540 -6.500 1.00 47.03 99 ALA A C 1
ATOM 773 O O . ALA A 1 99 ? -4.482 -5.504 -6.541 1.00 47.03 99 ALA A O 1
ATOM 774 N N . PRO A 1 100 ? -2.488 -4.545 -6.988 1.00 42.31 100 PRO A N 1
ATOM 775 C CA . PRO A 1 100 ? -3.121 -3.448 -7.679 1.00 42.31 100 PRO A CA 1
ATOM 776 C C . PRO A 1 100 ? -3.854 -4.034 -8.890 1.00 42.31 100 PRO A C 1
ATOM 778 O O . PRO A 1 100 ? -3.277 -4.805 -9.666 1.00 42.31 100 PRO A O 1
ATOM 781 N N . GLU A 1 101 ? -5.123 -3.657 -9.076 1.00 45.66 101 GLU 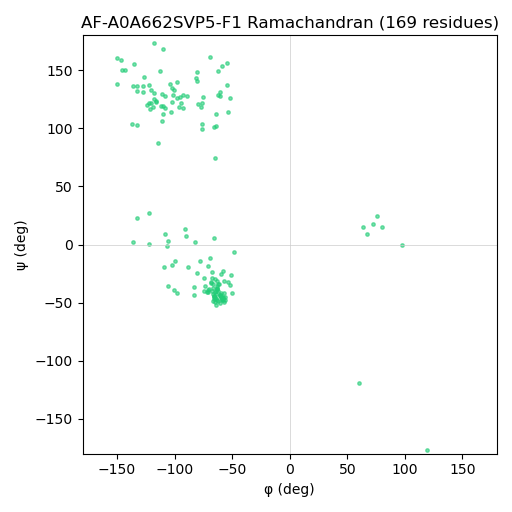A N 1
ATOM 782 C CA . GLU A 1 101 ? -5.656 -3.521 -10.433 1.00 45.66 101 GLU A CA 1
ATOM 783 C C . GLU A 1 101 ? -4.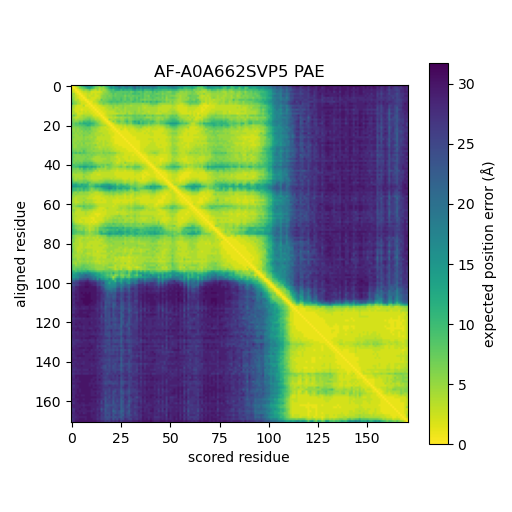869 -2.383 -11.085 1.00 45.66 101 GLU A C 1
ATOM 785 O O . GLU A 1 101 ? -5.302 -1.238 -11.168 1.00 45.66 101 GLU A O 1
ATOM 790 N N . GLU A 1 102 ? -3.629 -2.691 -11.440 1.00 35.19 102 GLU A N 1
ATOM 791 C CA . GLU A 1 102 ? -2.755 -1.785 -12.145 1.00 35.19 102 GLU A CA 1
ATOM 792 C C . GLU A 1 102 ? -3.177 -1.845 -13.613 1.00 35.19 102 GLU A C 1
ATOM 794 O O . GLU A 1 102 ?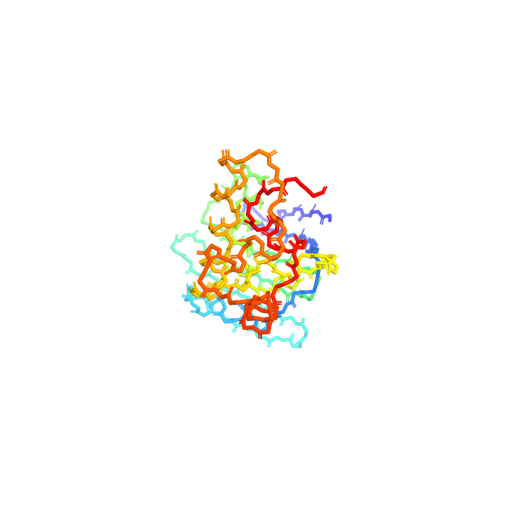 -3.150 -2.931 -14.209 1.00 35.19 102 GLU A O 1
ATOM 799 N N . PRO A 1 103 ? -3.574 -0.714 -14.225 1.00 41.22 103 PRO A N 1
ATOM 800 C CA . PRO A 1 103 ? -3.602 -0.643 -15.672 1.00 41.22 103 PRO A CA 1
ATOM 801 C C . PRO A 1 103 ? -2.205 -1.021 -16.169 1.00 41.22 103 PRO A C 1
ATOM 803 O O . PRO A 1 103 ? -1.196 -0.585 -15.616 1.00 41.22 103 PRO A O 1
ATOM 806 N N . GLU A 1 104 ? -2.154 -1.838 -17.216 1.00 45.19 104 GLU A N 1
ATOM 807 C CA . GLU A 1 104 ? -0.965 -2.451 -17.836 1.00 45.19 104 GLU A CA 1
ATOM 808 C C . GLU A 1 104 ? 0.216 -1.493 -18.135 1.00 45.19 104 GLU A C 1
ATOM 810 O O . GLU A 1 104 ? 1.292 -1.942 -18.520 1.00 45.19 104 GLU A O 1
ATOM 815 N N . ALA A 1 105 ? 0.042 -0.184 -17.940 1.00 39.06 105 ALA A N 1
ATOM 816 C CA . ALA A 1 105 ? 1.011 0.870 -18.194 1.00 39.06 105 ALA A CA 1
ATOM 817 C C . ALA A 1 105 ? 1.970 1.196 -17.025 1.00 39.06 105 ALA A C 1
ATOM 819 O O . ALA A 1 105 ? 3.023 1.772 -17.289 1.00 39.06 105 ALA A O 1
ATOM 820 N N . GLU A 1 106 ? 1.676 0.841 -15.765 1.00 38.03 106 GLU A N 1
ATOM 821 C CA . GLU A 1 106 ? 2.518 1.258 -14.614 1.00 38.03 106 GLU A CA 1
ATOM 822 C C . GLU A 1 106 ? 3.392 0.155 -13.990 1.00 38.03 106 GLU A C 1
ATOM 824 O O . GLU A 1 106 ? 4.262 0.446 -13.167 1.00 38.03 106 GLU A O 1
ATOM 829 N N . ARG A 1 107 ? 3.316 -1.087 -14.488 1.00 41.47 107 ARG A N 1
ATOM 830 C CA . ARG A 1 107 ? 4.184 -2.208 -14.058 1.00 41.47 107 ARG A CA 1
ATOM 831 C C . ARG A 1 107 ? 5.679 -2.062 -14.384 1.00 41.47 107 ARG A C 1
ATOM 833 O O . ARG A 1 107 ? 6.445 -2.994 -14.159 1.00 41.47 107 ARG A O 1
ATOM 840 N N . GLN A 1 108 ? 6.122 -0.922 -14.909 1.00 44.81 108 GLN A N 1
ATOM 841 C CA . GLN A 1 108 ? 7.521 -0.690 -15.288 1.00 44.81 108 GLN A CA 1
ATOM 842 C C . GLN A 1 108 ? 8.319 0.225 -14.348 1.00 44.81 108 GLN A C 1
ATOM 844 O O . GLN A 1 108 ? 9.487 0.478 -14.633 1.00 44.81 108 GLN A O 1
ATOM 849 N N . ALA A 1 109 ? 7.757 0.707 -13.234 1.00 42.94 109 ALA A N 1
ATOM 850 C CA . ALA A 1 109 ? 8.418 1.744 -12.427 1.00 42.94 109 ALA A CA 1
ATOM 851 C C . ALA A 1 109 ? 8.690 1.384 -10.953 1.00 42.94 109 ALA A C 1
ATOM 853 O O . ALA A 1 109 ? 8.802 2.278 -10.116 1.00 42.94 109 ALA A O 1
ATOM 854 N N . SER A 1 110 ? 8.857 0.104 -10.616 1.00 43.00 110 SER A N 1
ATOM 855 C CA . SER A 1 110 ? 9.452 -0.291 -9.326 1.00 43.00 110 SER A CA 1
ATOM 856 C C . SER A 1 110 ? 10.539 -1.364 -9.444 1.00 43.00 110 SER A C 1
ATOM 858 O O . SER A 1 110 ? 10.882 -2.022 -8.465 1.00 43.00 110 SER A O 1
ATOM 860 N N . GLU A 1 111 ? 11.166 -1.486 -10.617 1.00 54.53 111 GLU A N 1
ATOM 861 C CA . GLU A 1 111 ? 12.533 -2.003 -10.673 1.00 54.53 111 GLU A CA 1
ATOM 862 C C . GLU A 1 111 ? 13.471 -0.877 -10.227 1.00 54.53 111 GLU A C 1
ATOM 864 O O . GLU A 1 111 ? 13.532 0.186 -10.851 1.00 54.53 111 GLU A O 1
ATOM 869 N N . GLU A 1 112 ? 14.207 -1.080 -9.132 1.00 69.81 112 GLU A N 1
ATOM 870 C CA . GLU A 1 112 ? 15.350 -0.220 -8.843 1.00 69.81 112 GLU A CA 1
ATOM 871 C C . GLU A 1 112 ? 16.264 -0.220 -10.072 1.00 69.81 112 GLU A C 1
ATOM 873 O O . GLU A 1 112 ? 16.844 -1.249 -10.421 1.00 69.81 112 GLU A O 1
ATOM 878 N N . LEU A 1 113 ? 16.391 0.934 -10.738 1.00 77.06 113 LEU A N 1
ATOM 879 C CA . LEU A 1 113 ? 17.280 1.059 -11.887 1.00 77.06 113 LEU A CA 1
ATOM 880 C C . LEU A 1 113 ? 18.675 0.556 -11.495 1.00 77.06 113 LEU A C 1
ATOM 882 O O . LEU A 1 113 ? 19.282 1.035 -10.526 1.00 77.06 113 LEU A O 1
ATOM 886 N N . THR A 1 114 ? 19.205 -0.382 -12.274 1.00 84.50 114 THR A N 1
ATOM 887 C CA . THR A 1 114 ? 20.593 -0.831 -12.158 1.00 84.50 114 THR A CA 1
ATOM 888 C C . THR A 1 114 ? 21.536 0.370 -12.252 1.00 84.50 114 THR A C 1
ATOM 890 O O . THR A 1 114 ? 21.213 1.393 -12.863 1.00 84.50 114 THR A O 1
ATOM 893 N N . SER A 1 115 ? 22.751 0.258 -11.707 1.00 80.38 115 SER A N 1
ATOM 894 C CA . SER A 1 115 ? 23.747 1.339 -11.785 1.00 80.38 115 SER A CA 1
ATOM 895 C C . SER A 1 115 ? 23.996 1.814 -13.223 1.00 80.38 115 SER A C 1
ATOM 897 O O . SER A 1 115 ? 24.231 2.997 -13.452 1.00 80.38 115 SER A O 1
ATOM 899 N N . PHE A 1 116 ? 23.892 0.910 -14.204 1.00 84.62 116 PHE A N 1
ATOM 900 C CA . PHE A 1 116 ? 24.028 1.256 -15.616 1.00 84.62 116 PHE A CA 1
ATOM 901 C C . PHE A 1 116 ? 22.797 1.986 -16.173 1.00 84.62 116 PHE A C 1
ATOM 903 O O . PHE A 1 116 ? 22.955 2.955 -16.908 1.00 84.62 116 PHE A O 1
ATOM 910 N N . GLN A 1 117 ? 21.581 1.580 -15.801 1.00 86.81 117 GLN A N 1
ATOM 911 C CA . GLN A 1 117 ? 20.360 2.295 -16.188 1.00 86.81 117 GLN A CA 1
ATOM 912 C C . GLN A 1 117 ? 20.315 3.707 -15.588 1.00 86.81 117 GLN A C 1
ATOM 914 O O . GLN A 1 117 ? 20.010 4.652 -16.312 1.00 86.81 117 GLN A O 1
ATOM 919 N N . LYS A 1 118 ? 20.700 3.874 -14.314 1.00 85.62 118 LYS A N 1
ATOM 920 C CA . LYS A 1 118 ? 20.835 5.196 -13.672 1.00 85.62 118 LYS A CA 1
ATOM 921 C C . LYS A 1 118 ? 21.801 6.089 -14.445 1.00 85.62 118 LYS A C 1
ATOM 923 O O . LYS A 1 118 ? 21.434 7.189 -14.837 1.00 85.62 118 LYS A O 1
ATOM 928 N N . LEU A 1 119 ? 22.984 5.564 -14.776 1.00 88.81 119 LEU A N 1
ATOM 929 C CA . LEU A 1 119 ? 23.981 6.287 -15.567 1.00 88.81 119 LEU A CA 1
ATOM 930 C C . LEU A 1 119 ? 23.430 6.746 -16.930 1.00 88.81 119 LEU A C 1
ATOM 932 O O . LEU A 1 119 ? 23.691 7.872 -17.354 1.00 88.81 119 LEU A O 1
ATOM 936 N N . VAL A 1 120 ? 22.666 5.891 -17.618 1.00 90.31 120 VAL A N 1
ATOM 937 C CA . VAL A 1 120 ? 22.034 6.224 -18.906 1.00 90.31 120 VAL A CA 1
ATOM 938 C C . VAL A 1 120 ? 20.989 7.334 -18.743 1.00 90.31 120 VAL A C 1
ATOM 940 O O . VAL A 1 120 ? 20.993 8.283 -19.529 1.00 90.31 120 VAL A O 1
ATOM 943 N N . VAL A 1 121 ? 20.124 7.238 -17.729 1.00 91.69 121 VAL A N 1
ATOM 944 C CA . VA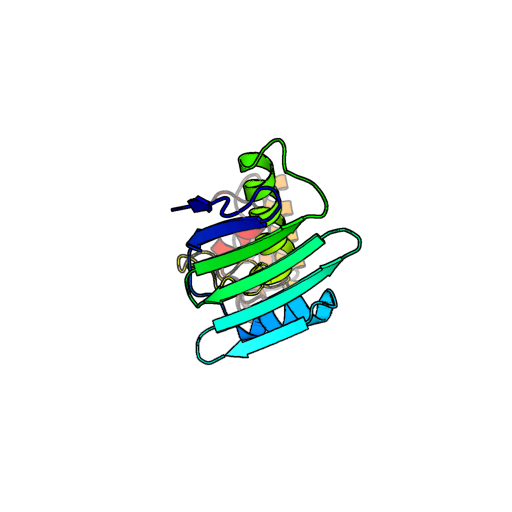L A 1 121 ? 19.056 8.214 -17.451 1.00 91.69 121 VAL A CA 1
ATOM 945 C C . VAL A 1 121 ? 19.630 9.573 -17.044 1.00 91.69 121 VAL A C 1
ATOM 947 O O . VAL A 1 121 ? 19.241 10.593 -17.613 1.00 91.69 121 VAL A O 1
ATOM 950 N N . ASP A 1 122 ? 20.609 9.597 -16.139 1.00 90.25 122 ASP A N 1
ATOM 951 C CA . ASP A 1 122 ? 21.274 10.830 -15.701 1.00 90.25 122 ASP A CA 1
ATOM 952 C C . ASP A 1 122 ? 22.014 11.506 -16.860 1.00 90.25 122 ASP A C 1
ATOM 954 O O . ASP A 1 122 ? 21.984 12.729 -17.014 1.00 90.25 122 ASP A O 1
ATOM 958 N N . THR A 1 123 ? 22.630 10.707 -17.735 1.00 90.19 123 THR A N 1
ATOM 959 C CA . THR A 1 123 ? 23.279 11.226 -18.943 1.00 90.19 123 THR A CA 1
ATOM 960 C C . THR A 1 123 ? 22.263 11.846 -19.898 1.00 90.19 123 THR A C 1
ATOM 962 O O . THR A 1 123 ? 22.531 12.910 -20.453 1.00 90.19 123 THR A O 1
ATOM 965 N N . ALA A 1 124 ? 21.090 11.230 -20.071 1.00 92.19 124 ALA A N 1
ATOM 966 C CA . ALA A 1 124 ? 20.031 11.787 -20.905 1.00 92.19 124 ALA A CA 1
ATOM 967 C C . ALA A 1 124 ? 19.492 13.106 -20.353 1.00 92.19 124 ALA A C 1
ATOM 969 O O . ALA A 1 124 ? 19.402 14.079 -21.104 1.00 92.19 124 ALA A O 1
ATOM 970 N N . ARG A 1 125 ? 19.211 13.159 -19.046 1.00 90.69 125 ARG A N 1
ATOM 971 C CA . ARG A 1 125 ? 18.768 14.381 -18.366 1.00 90.69 125 ARG A CA 1
ATOM 972 C C . ARG A 1 125 ? 19.784 15.507 -18.528 1.00 90.69 125 ARG A C 1
ATOM 974 O O . ARG A 1 125 ? 19.417 16.598 -18.946 1.00 90.69 125 ARG A O 1
ATOM 981 N N . ARG A 1 126 ? 21.068 15.226 -18.296 1.00 92.31 126 ARG A N 1
ATOM 982 C CA . ARG A 1 126 ? 22.137 16.224 -18.428 1.00 92.31 126 ARG A CA 1
ATOM 983 C C . ARG A 1 126 ? 22.243 16.789 -19.845 1.00 92.31 126 ARG A C 1
ATOM 985 O O . ARG A 1 126 ? 22.413 17.992 -20.001 1.00 92.31 126 ARG A O 1
ATOM 992 N N . ILE A 1 127 ? 22.155 15.947 -20.879 1.00 91.81 127 ILE A N 1
ATOM 993 C CA . ILE A 1 127 ? 22.215 16.435 -22.268 1.00 91.81 127 ILE A CA 1
ATOM 994 C C . ILE A 1 127 ? 20.975 17.277 -22.589 1.00 91.81 127 ILE A C 1
ATOM 996 O O . ILE A 1 127 ? 21.105 18.321 -23.218 1.00 91.81 127 ILE A O 1
ATOM 1000 N N . TRP A 1 128 ? 19.794 16.870 -22.118 1.00 92.75 128 TRP A N 1
ATOM 1001 C CA . TRP A 1 128 ? 18.571 17.662 -22.258 1.00 92.75 128 TRP A CA 1
ATOM 1002 C C . TRP A 1 128 ? 18.682 19.035 -21.583 1.00 92.75 128 TRP A C 1
ATOM 1004 O O . TRP A 1 128 ? 18.354 20.040 -22.202 1.00 92.75 128 TRP A O 1
ATOM 1014 N N . GLU A 1 129 ? 19.207 19.102 -20.360 1.00 89.44 129 GLU A N 1
ATOM 1015 C CA . GLU A 1 129 ? 19.426 20.365 -19.640 1.00 89.44 129 GLU A CA 1
ATOM 1016 C C . GLU A 1 129 ? 20.434 21.288 -20.345 1.00 89.44 129 GLU A C 1
ATOM 1018 O O . GLU A 1 129 ? 20.315 22.508 -20.264 1.00 89.44 129 GLU A O 1
ATOM 1023 N N . GLN A 1 130 ? 21.420 20.721 -21.045 1.00 89.50 130 GLN A N 1
ATOM 1024 C CA . GLN A 1 130 ? 22.445 21.481 -21.767 1.00 89.50 130 GLN A CA 1
ATOM 1025 C C . GLN A 1 130 ? 21.990 21.951 -23.150 1.00 89.50 130 GLN A C 1
ATOM 1027 O O . GLN A 1 130 ? 22.288 23.075 -23.550 1.00 89.50 130 GLN A O 1
ATOM 1032 N N . GLU A 1 131 ? 21.331 21.074 -23.904 1.00 91.38 131 GLU A N 1
ATOM 1033 C CA . GLU A 1 131 ? 21.035 21.285 -25.324 1.00 91.38 131 GLU A CA 1
ATOM 1034 C C . GLU A 1 131 ? 19.573 21.707 -25.556 1.00 91.38 131 GLU A C 1
ATOM 1036 O O . GLU A 1 131 ? 19.252 22.224 -26.625 1.00 91.38 131 GLU A O 1
ATOM 1041 N N . GLY A 1 132 ? 18.677 21.503 -24.582 1.00 87.81 132 GLY A N 1
ATOM 1042 C CA . GLY A 1 132 ? 17.246 21.812 -24.696 1.00 87.81 132 GLY A CA 1
ATOM 1043 C C . GLY A 1 132 ? 16.514 20.988 -25.762 1.00 87.81 132 GLY A C 1
ATOM 1044 O O . GLY A 1 132 ? 15.411 21.353 -26.166 1.00 87.81 132 GLY A O 1
ATOM 1045 N N . VAL A 1 133 ? 17.130 19.901 -26.248 1.00 89.56 133 VAL A N 1
ATOM 1046 C CA . VAL A 1 133 ? 16.598 18.988 -27.276 1.00 89.56 133 VAL A CA 1
ATOM 1047 C C . VAL A 1 133 ? 16.779 17.534 -26.813 1.00 89.56 133 VAL A C 1
ATOM 1049 O O . VAL A 1 133 ? 17.846 17.215 -26.278 1.00 89.56 133 VAL A O 1
ATOM 1052 N N . PRO A 1 134 ? 15.782 16.630 -26.962 1.00 90.25 134 PRO A N 1
ATOM 1053 C CA . PRO A 1 134 ? 15.911 15.261 -26.466 1.00 90.25 134 PRO A CA 1
ATOM 1054 C C . PRO A 1 134 ? 17.063 14.526 -27.175 1.00 90.25 134 PRO A C 1
ATOM 1056 O O . PRO A 1 134 ? 17.126 14.519 -28.411 1.00 90.25 134 PRO A O 1
ATOM 1059 N N . PRO A 1 135 ? 17.997 13.902 -26.434 1.00 90.94 135 PRO A N 1
ATOM 1060 C CA . PRO A 1 135 ? 19.210 13.362 -27.028 1.00 90.94 135 PRO A CA 1
ATOM 1061 C C . PRO A 1 135 ? 18.950 12.068 -27.796 1.00 90.94 135 PRO A C 1
ATOM 1063 O O . PRO A 1 135 ? 18.479 11.077 -27.246 1.00 90.94 135 PRO A O 1
ATOM 1066 N N . SER A 1 136 ? 19.383 12.018 -29.058 1.00 92.75 136 SER A N 1
ATOM 1067 C CA . SER A 1 136 ? 19.345 10.767 -29.825 1.00 92.75 136 SER A CA 1
ATOM 1068 C C . SER A 1 136 ? 20.164 9.651 -29.157 1.00 92.75 136 SER A C 1
ATOM 1070 O O . SER A 1 136 ? 21.184 9.891 -28.507 1.00 92.75 136 SER A O 1
ATOM 1072 N N . ALA A 1 137 ? 19.806 8.393 -29.417 1.00 88.38 137 ALA A N 1
ATOM 1073 C CA . ALA A 1 137 ? 20.527 7.239 -28.876 1.00 88.38 137 ALA A CA 1
ATOM 1074 C C . ALA A 1 137 ? 22.027 7.212 -29.238 1.00 88.38 137 ALA A C 1
ATOM 1076 O O . ALA A 1 137 ? 22.855 6.740 -28.463 1.00 88.38 137 ALA A O 1
ATOM 1077 N N . ARG A 1 138 ? 22.403 7.753 -30.408 1.00 90.62 138 ARG A N 1
ATOM 1078 C CA . ARG A 1 138 ? 23.813 7.901 -30.822 1.00 90.62 138 ARG A CA 1
ATOM 1079 C C . ARG A 1 138 ? 24.541 8.966 -30.009 1.00 90.62 138 ARG A C 1
ATOM 1081 O O . ARG A 1 138 ? 25.708 8.774 -29.677 1.00 90.62 138 ARG A O 1
ATOM 1088 N N . ARG A 1 139 ? 23.860 10.066 -29.683 1.00 91.81 139 ARG A N 1
ATOM 1089 C CA . ARG A 1 139 ? 24.397 11.132 -28.831 1.00 91.81 139 ARG A CA 1
ATOM 1090 C C . ARG A 1 139 ? 24.624 10.623 -27.406 1.00 91.81 139 ARG A C 1
ATOM 1092 O O . ARG A 1 139 ? 25.711 10.846 -26.878 1.00 91.81 139 ARG A O 1
ATOM 1099 N N . LEU A 1 140 ? 23.660 9.878 -26.852 1.00 91.06 140 LEU A N 1
ATOM 1100 C CA . LEU A 1 140 ? 23.785 9.193 -25.558 1.00 91.06 140 LEU A CA 1
ATOM 1101 C C . LEU A 1 140 ? 24.954 8.208 -25.546 1.00 91.06 140 LEU A C 1
ATOM 1103 O O . LEU A 1 140 ? 25.780 8.238 -24.641 1.00 91.06 140 LEU A O 1
ATOM 1107 N N . ALA A 1 141 ? 25.061 7.365 -26.576 1.00 89.69 141 ALA A N 1
ATOM 1108 C CA . ALA A 1 141 ? 26.142 6.392 -26.683 1.00 89.69 141 ALA A CA 1
ATOM 1109 C C . ALA A 1 141 ? 27.518 7.062 -26.698 1.00 89.69 141 ALA A C 1
ATOM 1111 O O . ALA A 1 141 ? 28.404 6.638 -25.963 1.00 89.69 141 ALA A O 1
ATOM 1112 N N . ARG A 1 142 ? 27.671 8.139 -27.481 1.00 91.56 142 ARG A N 1
ATOM 1113 C CA . ARG A 1 142 ? 28.911 8.920 -27.546 1.00 91.56 142 ARG A CA 1
ATOM 1114 C C . ARG A 1 142 ? 29.276 9.515 -26.186 1.00 91.56 142 ARG A C 1
ATOM 1116 O O . ARG A 1 142 ? 30.437 9.448 -25.804 1.00 91.56 142 ARG A O 1
ATOM 1123 N N . GLU A 1 143 ? 28.297 10.058 -25.465 1.00 90.44 143 GLU A N 1
ATOM 1124 C CA . GLU A 1 143 ? 28.511 10.645 -24.137 1.00 90.44 143 GLU A CA 1
ATOM 1125 C C . GLU A 1 143 ? 28.913 9.591 -23.092 1.00 90.44 143 GLU A C 1
ATOM 1127 O O . GLU A 1 143 ? 29.733 9.852 -22.220 1.00 90.44 143 GLU A O 1
ATOM 1132 N N . LEU A 1 144 ? 28.389 8.373 -23.226 1.00 89.12 144 LEU A N 1
ATOM 1133 C CA . LEU A 1 144 ? 28.733 7.221 -22.392 1.00 89.12 144 LEU A CA 1
ATOM 1134 C C . LEU A 1 144 ? 30.024 6.499 -22.835 1.00 89.12 144 LEU A C 1
ATOM 1136 O O . LEU A 1 144 ? 30.374 5.471 -22.258 1.00 89.12 144 LEU A O 1
ATOM 1140 N N . GLY A 1 145 ? 30.720 6.995 -23.865 1.00 90.38 145 GLY A N 1
ATOM 1141 C CA . GLY A 1 145 ? 31.971 6.415 -24.371 1.00 90.38 145 GLY A CA 1
ATOM 1142 C C . GLY A 1 145 ? 31.808 5.192 -25.284 1.00 90.38 145 GLY A C 1
ATOM 1143 O O . GLY A 1 145 ? 32.776 4.476 -25.538 1.00 90.38 145 GLY A O 1
ATOM 1144 N N . TYR A 1 146 ? 30.607 4.932 -25.801 1.00 89.31 146 TYR A N 1
ATOM 1145 C CA . TYR A 1 146 ? 30.328 3.816 -26.703 1.00 89.31 146 TYR A CA 1
ATOM 1146 C C . TYR A 1 146 ? 30.326 4.237 -28.178 1.00 89.31 146 TYR A C 1
ATOM 1148 O O . TYR A 1 146 ? 29.748 5.251 -28.568 1.00 89.31 146 TYR A O 1
ATOM 1156 N N . ALA A 1 147 ? 30.896 3.383 -29.033 1.00 84.62 147 ALA A N 1
ATOM 1157 C CA . ALA A 1 147 ? 30.911 3.578 -30.486 1.00 84.62 147 ALA A CA 1
ATOM 1158 C C . ALA A 1 147 ? 29.531 3.391 -31.151 1.00 84.62 147 ALA A C 1
ATOM 1160 O O . ALA A 1 147 ? 29.320 3.828 -32.281 1.00 84.62 147 ALA A O 1
ATOM 1161 N N . SER A 1 148 ? 28.586 2.730 -30.475 1.00 88.88 148 SER A N 1
ATOM 1162 C CA . SER A 1 148 ? 27.228 2.508 -30.980 1.00 88.88 148 SER A CA 1
ATOM 1163 C C . SER A 1 148 ? 26.192 2.510 -29.847 1.00 88.88 148 SER A C 1
ATOM 1165 O O . SER A 1 148 ? 26.558 2.248 -28.703 1.00 88.88 148 SER A O 1
ATOM 1167 N N . PRO A 1 149 ? 24.898 2.747 -30.142 1.00 85.88 149 PRO A N 1
ATOM 1168 C CA . PRO A 1 149 ? 23.812 2.687 -29.155 1.00 85.88 149 PRO A CA 1
ATOM 1169 C C . PRO A 1 149 ? 23.481 1.291 -28.623 1.00 85.88 149 PRO A C 1
ATOM 1171 O O . PRO A 1 149 ? 22.738 1.165 -27.655 1.00 85.88 149 PRO A O 1
ATOM 1174 N N . THR A 1 150 ? 24.008 0.233 -29.239 1.00 86.81 150 THR A N 1
ATOM 1175 C CA . THR A 1 150 ? 23.685 -1.163 -28.912 1.00 86.81 150 THR A CA 1
ATOM 1176 C C . THR A 1 150 ? 23.793 -1.501 -27.416 1.00 86.81 150 THR A C 1
ATOM 1178 O O . THR A 1 150 ? 22.901 -2.183 -26.911 1.00 86.81 150 THR A O 1
ATOM 1181 N N . PRO A 1 151 ? 24.809 -1.033 -26.660 1.00 80.69 151 PRO A N 1
ATOM 1182 C CA . PRO A 1 151 ? 24.902 -1.293 -25.223 1.00 80.69 151 PRO A CA 1
ATOM 1183 C C . PRO A 1 151 ? 23.770 -0.661 -24.408 1.00 80.69 151 PRO A C 1
ATOM 1185 O O . PRO A 1 151 ? 23.378 -1.229 -23.396 1.00 80.69 151 PRO A O 1
ATOM 1188 N N . ILE A 1 152 ? 23.202 0.464 -24.846 1.00 82.19 152 ILE A N 1
ATOM 1189 C CA . ILE A 1 152 ? 22.070 1.102 -24.159 1.00 82.19 152 ILE A CA 1
ATOM 1190 C C . ILE A 1 152 ? 20.865 0.158 -24.208 1.00 82.19 152 ILE A C 1
ATOM 1192 O O . ILE A 1 152 ? 20.340 -0.234 -23.173 1.00 82.19 152 ILE A O 1
ATOM 1196 N N . TYR A 1 153 ? 20.510 -0.329 -25.396 1.00 80.69 153 TYR A N 1
ATOM 1197 C CA . TYR A 1 153 ? 19.361 -1.223 -25.559 1.00 80.69 153 TYR A CA 1
ATOM 1198 C C . TYR A 1 153 ? 19.595 -2.620 -24.984 1.00 80.69 153 TYR A C 1
ATOM 1200 O O . TYR A 1 153 ? 18.698 -3.208 -24.394 1.00 80.69 153 TYR A O 1
ATOM 1208 N N . ARG A 1 154 ? 20.805 -3.168 -25.139 1.00 79.12 154 ARG A N 1
ATOM 1209 C CA . ARG A 1 154 ? 21.098 -4.556 -24.757 1.00 79.12 154 ARG A CA 1
ATOM 1210 C C . ARG A 1 154 ? 21.420 -4.723 -23.275 1.00 79.12 154 ARG A C 1
ATOM 1212 O O . ARG A 1 154 ? 21.103 -5.757 -22.704 1.00 79.12 154 ARG A O 1
ATOM 1219 N N . ARG A 1 155 ? 22.119 -3.751 -22.681 1.00 76.12 155 ARG A N 1
ATOM 1220 C CA . ARG A 1 155 ? 22.615 -3.824 -21.298 1.00 76.12 155 ARG A CA 1
ATOM 1221 C C . ARG A 1 155 ? 21.733 -3.046 -20.333 1.00 76.12 155 ARG A C 1
ATOM 1223 O O . ARG A 1 155 ? 21.538 -3.512 -19.221 1.00 76.12 155 ARG A O 1
ATOM 1230 N N . ALA A 1 156 ? 21.225 -1.880 -20.741 1.00 77.06 156 ALA A N 1
ATOM 1231 C CA . ALA A 1 156 ? 20.251 -1.161 -19.925 1.00 77.06 156 ALA A CA 1
ATOM 1232 C C . ALA A 1 156 ? 18.847 -1.752 -20.100 1.00 77.06 156 ALA A C 1
ATOM 1234 O O . ALA A 1 156 ? 18.025 -1.603 -19.209 1.00 77.06 156 ALA A O 1
ATOM 1235 N N . GLY A 1 157 ? 18.559 -2.413 -21.229 1.00 81.94 157 GLY A N 1
ATOM 1236 C CA . GLY A 1 157 ? 17.231 -2.975 -21.493 1.00 81.94 157 GLY A CA 1
ATOM 1237 C C . GLY A 1 157 ? 16.146 -1.912 -21.686 1.00 81.94 157 GLY A C 1
ATOM 1238 O O . GLY A 1 157 ? 14.971 -2.251 -21.737 1.00 81.94 157 GLY A O 1
ATOM 1239 N N . LEU A 1 158 ? 16.528 -0.634 -21.787 1.00 81.81 158 LEU A N 1
ATOM 1240 C CA . LEU A 1 158 ? 15.605 0.489 -21.899 1.00 81.81 158 LEU A CA 1
ATOM 1241 C C . LEU A 1 158 ? 15.500 0.950 -23.351 1.00 81.81 158 LEU A C 1
ATOM 1243 O O . LEU A 1 158 ? 16.506 1.171 -24.034 1.00 81.81 158 LEU A O 1
ATOM 1247 N N . SER A 1 159 ? 14.269 1.149 -23.807 1.00 89.00 159 SER A N 1
ATOM 1248 C CA . SER A 1 159 ? 13.973 1.910 -25.016 1.00 89.00 159 SER A CA 1
ATOM 1249 C C . SER A 1 159 ? 14.278 3.398 -24.810 1.00 89.00 159 SER A C 1
ATOM 1251 O O . SER A 1 159 ? 14.362 3.898 -23.689 1.00 89.00 159 SER A O 1
ATOM 1253 N N . LEU A 1 160 ? 14.416 4.136 -25.913 1.00 89.06 160 LEU A N 1
ATOM 1254 C CA . LEU A 1 160 ? 14.702 5.571 -25.856 1.00 89.06 160 LEU A CA 1
ATOM 1255 C C . LEU A 1 160 ? 13.563 6.359 -25.187 1.00 89.06 160 LEU A C 1
ATOM 1257 O O . LEU A 1 160 ? 13.819 7.284 -24.426 1.00 89.06 160 LEU A O 1
ATOM 1261 N N . GLN A 1 161 ? 12.318 5.938 -25.413 1.00 87.25 161 GLN A N 1
ATOM 1262 C CA . GLN A 1 161 ? 11.138 6.541 -24.800 1.00 87.25 161 GLN A CA 1
ATOM 1263 C C . GLN A 1 161 ? 11.103 6.314 -23.282 1.00 87.25 161 GLN A C 1
ATOM 1265 O O . GLN A 1 161 ? 10.861 7.254 -22.533 1.00 87.25 161 GLN A O 1
ATOM 1270 N N . GLN A 1 162 ? 11.440 5.105 -22.817 1.00 86.69 162 GLN A N 1
ATOM 1271 C CA . GLN A 1 162 ? 11.567 4.821 -21.382 1.00 86.69 162 GLN A CA 1
ATOM 1272 C C . GLN A 1 162 ? 12.678 5.656 -20.739 1.00 86.69 162 GLN A C 1
ATOM 1274 O O . GLN A 1 162 ? 12.501 6.176 -19.642 1.00 86.69 162 GLN A O 1
ATOM 1279 N N . ILE A 1 163 ? 13.810 5.836 -21.429 1.00 88.12 163 ILE A N 1
ATOM 1280 C CA . ILE A 1 163 ? 14.893 6.705 -20.949 1.00 88.12 163 ILE A CA 1
ATOM 1281 C C . ILE A 1 163 ? 14.392 8.143 -20.785 1.00 88.12 163 ILE A C 1
ATOM 1283 O O . ILE A 1 163 ? 14.693 8.765 -19.772 1.00 88.12 163 ILE A O 1
ATOM 1287 N N . TYR A 1 164 ? 13.612 8.665 -21.734 1.00 91.31 164 TYR A N 1
ATOM 1288 C CA . TYR A 1 164 ? 13.057 10.019 -21.644 1.00 91.31 164 TYR A CA 1
ATOM 1289 C C . TYR A 1 164 ? 12.065 10.165 -20.494 1.00 91.31 164 TYR A C 1
ATOM 1291 O O . TYR A 1 164 ? 12.191 11.099 -19.705 1.00 91.31 164 TYR A O 1
ATOM 1299 N N . GLN A 1 165 ? 11.153 9.205 -20.342 1.00 86.56 165 GLN A N 1
ATOM 1300 C CA . GLN A 1 165 ? 10.191 9.187 -19.244 1.00 86.56 165 GLN A CA 1
ATOM 1301 C C . GLN A 1 165 ? 10.896 9.175 -17.879 1.00 86.56 165 GLN A C 1
ATOM 1303 O O . GLN A 1 165 ? 10.582 9.991 -17.015 1.00 86.56 165 GLN A O 1
ATOM 1308 N N . LEU A 1 166 ? 11.907 8.317 -17.706 1.00 86.31 166 LEU A N 1
ATOM 1309 C CA . LEU A 1 166 ? 12.703 8.235 -16.475 1.00 86.31 166 LEU A CA 1
ATOM 1310 C C . LEU A 1 166 ? 13.575 9.483 -16.249 1.00 86.31 166 LEU A C 1
ATOM 1312 O O . LEU A 1 166 ? 13.814 9.892 -15.111 1.00 86.31 166 LEU A O 1
ATOM 1316 N N . ALA A 1 167 ? 14.052 10.110 -17.325 1.00 84.94 167 ALA A N 1
ATOM 1317 C CA . ALA A 1 167 ? 14.855 11.327 -17.261 1.00 84.94 167 ALA A CA 1
ATOM 1318 C C . ALA A 1 167 ? 14.014 12.591 -17.010 1.00 84.94 167 ALA A C 1
ATOM 1320 O O . ALA A 1 167 ? 14.592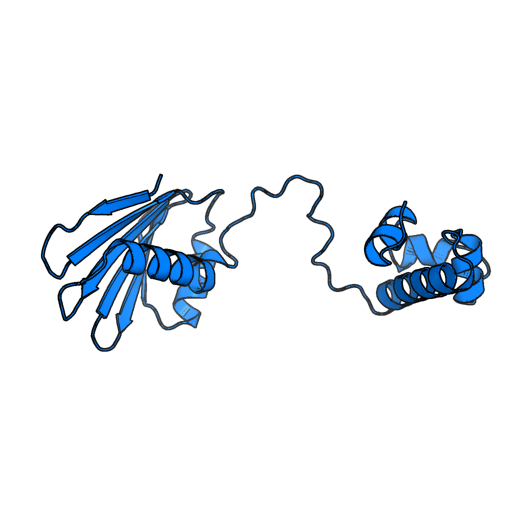 13.611 -16.632 1.00 84.94 167 ALA A O 1
ATOM 1321 N N . GLY A 1 168 ? 12.685 12.528 -17.157 1.00 84.19 168 GLY A N 1
ATOM 1322 C CA . GLY A 1 168 ? 11.794 13.691 -17.088 1.00 84.19 168 GLY A CA 1
ATOM 1323 C C . GLY A 1 168 ? 11.844 14.564 -18.347 1.00 84.19 168 GLY A C 1
ATOM 1324 O O . GLY A 1 168 ? 11.580 15.762 -18.278 1.00 84.19 168 GLY A O 1
ATOM 1325 N N . ILE A 1 169 ? 12.228 13.981 -19.486 1.00 85.31 169 ILE A N 1
ATOM 1326 C CA . ILE A 1 169 ? 12.315 14.667 -20.777 1.00 85.31 169 ILE A CA 1
ATOM 1327 C C . ILE A 1 169 ? 10.950 14.551 -21.471 1.00 85.31 169 ILE A C 1
ATOM 1329 O O . ILE A 1 169 ? 10.444 13.432 -21.605 1.00 85.31 169 ILE A O 1
ATOM 1333 N N . PRO A 1 170 ? 10.346 15.663 -21.928 1.00 78.06 170 PRO A N 1
ATOM 1334 C CA . PRO A 1 170 ? 9.113 15.606 -22.707 1.00 78.06 170 PRO A CA 1
ATOM 1335 C C . PRO A 1 170 ? 9.351 14.811 -24.000 1.00 78.06 170 PRO A C 1
ATOM 1337 O O . PRO A 1 170 ? 10.318 15.066 -24.721 1.00 78.06 170 PRO A O 1
ATOM 1340 N N . SER A 1 171 ? 8.489 13.818 -24.244 1.00 63.66 171 SER A N 1
ATOM 1341 C CA . SER A 1 171 ? 8.546 12.916 -25.408 1.00 63.66 171 SER A CA 1
ATOM 1342 C C . SER A 1 171 ? 7.497 13.260 -26.452 1.00 63.66 171 SER A C 1
ATOM 1344 O O . SER A 1 171 ? 6.438 13.803 -26.067 1.00 63.66 171 SER A O 1
#

Foldseek 3Di:
DWDWDDPDQQKIKIKDWDQAFFQVVQLCVLLVVVVWDWDDDPQWIWTWDDDDFKTKIWIDGGTMIMIIIGGNGGDPDRVVVNVVVVVCCCVRRRVPGGPDPDDPPPPPPPDPQDPVLVLLLVLQLVCCVVVVDRDDLCRSCVSVVHPGSVCCCPVSVDDSVRSCVSNVHDD

Mean predicted aligned error: 15.84 Å

Nearest PDB structures (foldseek):
  1vr8-assembly1_A  TM=4.298E-01  e=3.058E-02  Thermotoga maritima
  2jp1-assembly1_B  TM=6.660E-01  e=4.098E-01  Homo sapiens
  4tps-assembly2_C  TM=4.996E-01  e=1.794E-01  Bacillus subtilis subsp. subtilis str. 168
  2vx8-assembly1_B  TM=4.269E-01  e=2.712E-01  Homo sapiens
  5zh8-assembly1_B  TM=4.918E-01  e=4.611E-01  Staphylococcus aureus

pLDDT: mean 79.96, std 12.82, range [35.19, 92.75]

Radius of gyration: 24.32 Å; Cα contacts (8 Å, |Δi|>4): 262; chains: 1; bounding box: 56×43×58 Å

=== Feature glossary ===
Reading guide. The protein is described through the following features:

Foldseek 3Di. A 3Di character summarizes, for each residue, the relative orientation of the Cα frame of its nearest spatial neighbor. Because it encodes fold topology rather than chemistry, 3Di alignments detect remote structural similarity that sequence alignment misses.

Contact-map, Ramachandran, and PAE plots. Plot images: a contact map (which residues are close in 3D, as an N×N binary image), a Ramachandran scatter (backbone torsion angles, revealing secondary-structure composition at a glance), and — for AlphaFold structures — a PAE heatmap (pairwise prediction confidence).

Radius of gyration, Cα contacts, bounding box. Radius of gyration (Rg) is the root-mean-square distance of Cα atoms from their centroid — a single number for overall size and compactness. A globular domain of N residues has Rg ≈ 2.2·N^0.38 Å; an extended or disordered chain has a much larger Rg. The Cα contact count is the number of residue pairs whose Cα atoms are within 8 Å and are more than four positions apart in sequence — a standard proxy for tertiary packing density. The bounding box is the smallest axis-aligned box enclosing all Cα atoms.

Secondary structure (8-state, DSSP). Eight-state secondary structure (DSSP): H is the canonical α-helix, G the tighter 3₁₀-helix, I the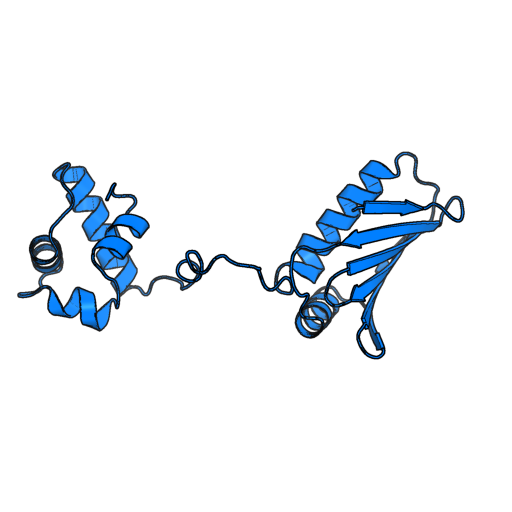 wider π-helix; E/B are β-structure, T and S are turns and bends, and '-' is everything else. DSSP derives these from the pattern of main-chain N–H···O=C hydrogen bonds, not from the sequence.

B-factor. B-factor (Debye–Waller factor) reflects atomic displacement in the crystal lattice. It is an experimental observable (units Å²), not a prediction; low values mean the atom is pinned down, high values mean it moves or is heterogeneous across the crystal.

pLDDT. pLDDT is the predicted lDDT-Cα score: AlphaFold's confidence that the local environment of each residue (all inter-atomic distances within 15 Å) is correctly placed. It is a per-residue number between 0 and 100, with higher meaning more reliable.

Nearest PDB structures. Nearest PDB neighbors are the top structural matches found by Foldseek when searching this structure against the entire Protein Data Bank. Each hit reports a TM-score (0 to 1; >0.5 almost always implies the same fold) and an E-value. These are *structural* homologs — they may share no detectable sequence similarity.

Solvent-accessible surface area. Accessible surface area quantifies burial. A residue with SASA near zero is packed into the hydrophobic core; one with SASA >100 Å² sits on the surface. Computed here via the Shrake–Rupley numerical algorithm with a 1.4 Å probe.

Rendered structure images. Structure images are PyMOL renders from six orthogonal camera directions. Cartoon representation draws helices as coils and strands as arrows; sticks shows the backbone as bonds; surface shows the solvent-excluded envelope. Rainbow coloring maps sequence position to hue (blue→red, N→C); chain coloring assigns a distinct color per polypeptide.

Backbone torsions (φ/ψ). φ (phi) and ψ (psi) are the two rotatable backbone dihedrals per residue: φ is the C(i-1)–N–Cα–C torsion, ψ is the N–Cα–C–N(i+1) torsion, both in degrees on (−180°, 180°]. α-helical residues cluster near (−60°, −45°); β-strand residues near (−120°, +130°). A Ramachandran plot is simply a scatter of (φ, ψ) for every residue.

Predicted aligned error. Predicted Aligned Error (PAE) is an AlphaFold confidence matrix: entry (i, j) is the expected error in the position of residue j, in ångströms, when the prediction is superimposed on the true structure at residue i. Low PAE within a block of residues means that block is internally rigid and well-predicted; high PAE between two blocks means their relative placement is uncertain even if each block individually is confident.

mmCIF coordinates. Structure coordinates are given as an mmCIF _atom_site loop: one row per atom with element, residue name, chain id, sequence number, and x/y/z position in Å. Only the four main-chain atoms per residue are included here; side chains are omitted to keep the record compact.

InterPro / GO / CATH / organism. Database cross-references. InterPro integrates a dozen domain/family signature databases into unified entries with residue-range hits. GO terms attach function/process/location labels with evidence codes. CATH codes position the fold in a four-level structural taxonomy. Organism is the NCBI-taxonomy species name.

Secondary structure (3-state, P-SEA). SS3 is a coarse helix/strand/coil call (letters a/b/c) made by the P-SEA algorithm from inter-Cα distances and dihedrals. It is less detailed than DSSP but needs only Cα positions.

Sequence. Sequence gives the chain of amino acids in standard one-letter code (A=alanine, C=cysteine, …, Y=tyrosine), read N→C. It is the only feature that is directly encoded by the gene; all structural features are derived from the folded form of this sequence.